Protein AF-A0ABD2IER1-F1 (afdb_monomer)

Structure (mmCIF, N/CA/C/O backbone):
data_AF-A0ABD2IER1-F1
#
_entry.id   AF-A0ABD2IER1-F1
#
loop_
_atom_site.group_PDB
_atom_site.id
_atom_site.type_symbol
_atom_site.label_atom_id
_atom_site.label_alt_id
_atom_site.label_comp_id
_atom_site.label_asym_id
_atom_site.label_entity_id
_atom_site.label_seq_id
_atom_site.pdbx_PDB_ins_code
_atom_site.Cartn_x
_atom_site.Cartn_y
_atom_site.Cartn_z
_atom_site.occupancy
_atom_site.B_iso_or_equiv
_atom_site.auth_seq_id
_atom_site.auth_comp_id
_atom_site.auth_asym_id
_atom_site.auth_atom_id
_atom_site.pdbx_PDB_model_num
ATOM 1 N N . MET A 1 1 ? -28.445 -12.901 11.579 1.00 25.86 1 MET A N 1
ATOM 2 C CA . MET A 1 1 ? -28.385 -11.966 10.438 1.00 25.86 1 MET A CA 1
ATOM 3 C C . MET A 1 1 ? -26.942 -11.506 10.335 1.00 25.86 1 MET A C 1
ATOM 5 O O . MET A 1 1 ? -26.536 -10.674 11.132 1.00 25.86 1 MET A O 1
ATOM 9 N N . ASN A 1 2 ? -26.152 -12.148 9.471 1.00 25.28 2 ASN A N 1
ATOM 10 C CA . ASN A 1 2 ? -24.769 -11.753 9.201 1.00 25.28 2 ASN A CA 1
ATOM 11 C C . ASN A 1 2 ? -24.802 -10.801 8.010 1.00 25.28 2 ASN A C 1
ATOM 13 O O . ASN A 1 2 ? -25.301 -11.179 6.953 1.00 25.28 2 ASN A O 1
ATOM 17 N N . PHE A 1 3 ? -24.332 -9.576 8.208 1.00 29.33 3 PHE A N 1
ATOM 18 C CA . PHE A 1 3 ? -24.152 -8.616 7.130 1.00 29.33 3 PHE A CA 1
ATOM 19 C C . PHE A 1 3 ? -22.688 -8.663 6.719 1.00 29.33 3 PHE A C 1
ATOM 21 O O . PHE A 1 3 ? -21.826 -8.098 7.385 1.00 29.33 3 PHE A O 1
ATOM 28 N N . ASP A 1 4 ? -22.429 -9.402 5.647 1.00 37.00 4 ASP A N 1
ATOM 29 C CA . ASP A 1 4 ? -21.191 -9.303 4.892 1.00 37.00 4 ASP A CA 1
ATOM 30 C C . ASP A 1 4 ? -21.135 -7.898 4.272 1.00 37.00 4 ASP A C 1
ATOM 32 O O . ASP A 1 4 ? -22.103 -7.457 3.649 1.00 37.00 4 ASP A O 1
ATOM 36 N N . CYS A 1 5 ? -20.020 -7.175 4.410 1.00 45.56 5 CYS A N 1
ATOM 37 C CA . CYS A 1 5 ? -19.823 -5.899 3.701 1.00 45.56 5 CYS A CA 1
ATOM 38 C C . CYS A 1 5 ? -19.610 -6.097 2.187 1.00 45.56 5 CYS A C 1
ATOM 40 O O . CYS A 1 5 ? -19.238 -5.157 1.484 1.00 45.56 5 CYS A O 1
ATOM 42 N N . SER A 1 6 ? -19.794 -7.319 1.689 1.00 50.62 6 SER A N 1
ATOM 43 C CA . SER A 1 6 ? -19.387 -7.747 0.365 1.00 50.62 6 SER A CA 1
ATOM 44 C C . SER A 1 6 ? -20.602 -7.969 -0.543 1.00 50.62 6 SER A C 1
ATOM 46 O O . SER A 1 6 ? -21.556 -8.651 -0.184 1.00 50.62 6 SER A O 1
ATOM 48 N N . LEU A 1 7 ? -20.510 -7.388 -1.742 1.00 40.44 7 LEU A N 1
ATOM 49 C CA . LEU A 1 7 ? -21.376 -7.482 -2.928 1.00 40.44 7 LEU A CA 1
ATOM 50 C C . LEU A 1 7 ? -22.572 -6.518 -3.097 1.00 40.44 7 LEU A C 1
ATOM 52 O O . LEU A 1 7 ? -22.506 -5.696 -4.015 1.00 40.44 7 LEU A O 1
ATOM 56 N N . ASP A 1 8 ? -23.657 -6.576 -2.317 1.00 36.56 8 ASP A N 1
ATOM 57 C CA . ASP A 1 8 ? -24.945 -6.023 -2.811 1.00 36.56 8 ASP A CA 1
ATOM 58 C C . ASP A 1 8 ? -25.011 -4.490 -2.961 1.00 36.56 8 ASP A C 1
ATOM 60 O O . ASP A 1 8 ? -25.558 -3.979 -3.941 1.00 36.56 8 ASP A O 1
ATOM 64 N N . SER A 1 9 ? -24.399 -3.720 -2.058 1.00 39.03 9 SER A N 1
ATOM 65 C CA . SER A 1 9 ? -24.387 -2.249 -2.173 1.00 39.03 9 SER A CA 1
ATOM 66 C C . SER A 1 9 ? -23.409 -1.729 -3.240 1.00 39.03 9 SER A C 1
ATOM 68 O O . SER A 1 9 ? -23.479 -0.562 -3.622 1.00 39.03 9 SER A O 1
ATOM 70 N N . VAL A 1 10 ? -22.487 -2.572 -3.722 1.00 41.69 10 VAL A N 1
ATOM 71 C CA . VAL A 1 10 ? -21.318 -2.160 -4.523 1.00 41.69 10 VAL A CA 1
ATOM 72 C C . VAL A 1 10 ? -21.508 -2.403 -6.019 1.00 41.69 10 VAL A C 1
ATOM 74 O O . VAL A 1 10 ? -21.007 -1.605 -6.812 1.00 41.69 10 VAL A O 1
ATOM 77 N N . ASN A 1 11 ? -22.294 -3.410 -6.423 1.00 41.47 11 ASN A N 1
ATOM 78 C CA . ASN A 1 11 ? -22.692 -3.575 -7.831 1.00 41.47 11 ASN A CA 1
ATOM 79 C C . ASN A 1 11 ? -23.328 -2.285 -8.384 1.00 41.47 11 ASN A C 1
ATOM 81 O O . ASN A 1 11 ? -23.043 -1.867 -9.501 1.00 41.47 11 ASN A O 1
ATOM 85 N N . ARG A 1 12 ? -24.058 -1.556 -7.530 1.00 42.31 12 ARG A N 1
ATOM 86 C CA . ARG A 1 12 ? -24.683 -0.272 -7.866 1.00 42.31 12 ARG A CA 1
ATOM 87 C C . ARG A 1 12 ? -23.688 0.857 -8.188 1.00 42.31 12 ARG A C 1
ATOM 89 O O . ARG A 1 12 ? -24.017 1.729 -8.985 1.00 42.31 12 ARG A O 1
ATOM 96 N N . LEU A 1 13 ? -22.485 0.844 -7.601 1.00 40.06 13 LEU A N 1
ATOM 97 C CA . LEU A 1 13 ? -21.422 1.830 -7.865 1.00 40.06 13 LEU A CA 1
ATOM 98 C C . LEU A 1 13 ? -20.537 1.436 -9.060 1.00 40.06 13 LEU A C 1
ATOM 100 O O . LEU A 1 13 ? -20.061 2.320 -9.771 1.00 40.06 13 LEU A O 1
ATOM 104 N N . ASP A 1 14 ? -20.323 0.134 -9.298 1.00 41.62 14 ASP A N 1
ATOM 105 C CA . ASP A 1 14 ? -19.616 -0.359 -10.495 1.00 41.62 14 ASP A CA 1
ATOM 106 C C . ASP A 1 14 ? -20.413 -0.024 -11.762 1.00 41.62 14 ASP A C 1
ATOM 108 O O . ASP A 1 14 ? -19.838 0.470 -12.728 1.00 41.62 14 ASP A O 1
ATOM 112 N N . ASP A 1 15 ? -21.740 -0.177 -11.722 1.00 47.69 15 ASP A N 1
ATOM 113 C CA . ASP A 1 15 ? -22.623 0.149 -12.845 1.00 47.69 15 ASP A CA 1
ATOM 114 C C . ASP A 1 15 ? -22.658 1.658 -13.141 1.00 47.69 15 ASP A C 1
ATOM 116 O O . ASP A 1 15 ? -22.579 2.064 -14.303 1.00 47.69 15 ASP A O 1
ATOM 120 N N . GLU A 1 16 ? -22.684 2.516 -12.113 1.00 43.62 16 GLU A N 1
ATOM 121 C CA . GLU A 1 16 ? -22.656 3.974 -12.304 1.00 43.62 16 GLU A CA 1
ATOM 122 C C . GLU A 1 16 ? -21.286 4.477 -12.804 1.00 43.62 16 GLU A C 1
ATOM 124 O O . GLU A 1 16 ? -21.208 5.423 -13.594 1.00 43.62 16 GLU A O 1
ATOM 129 N N . TYR A 1 17 ? -20.187 3.841 -12.384 1.00 39.22 17 TYR A N 1
ATOM 130 C CA . TYR A 1 17 ? -18.834 4.201 -12.818 1.00 39.22 17 TYR A CA 1
ATOM 131 C C . TYR A 1 17 ? -18.511 3.663 -14.219 1.00 39.22 17 TYR A C 1
ATOM 133 O O . TYR A 1 17 ? -17.984 4.394 -15.059 1.00 39.22 17 TYR A O 1
ATOM 141 N N . ARG A 1 18 ? -18.906 2.421 -14.527 1.00 47.00 18 ARG A N 1
ATOM 142 C CA . ARG A 1 18 ? -18.779 1.811 -15.860 1.00 47.00 18 ARG A CA 1
ATOM 143 C C . ARG A 1 18 ? -19.619 2.563 -16.900 1.00 47.00 18 ARG A C 1
ATOM 145 O O . ARG A 1 18 ? -19.155 2.753 -18.023 1.00 47.00 18 ARG A O 1
ATOM 152 N N . ALA A 1 19 ? -20.777 3.102 -16.507 1.00 51.12 19 ALA A N 1
ATOM 153 C CA . ALA A 1 19 ? -21.581 3.995 -17.345 1.00 51.12 19 ALA A CA 1
ATOM 154 C C . ALA A 1 19 ? -20.890 5.338 -17.666 1.00 51.12 19 ALA A C 1
ATOM 156 O O . ALA A 1 19 ? -21.164 5.924 -18.710 1.00 51.12 19 ALA A O 1
ATOM 157 N N . LYS A 1 20 ? -19.968 5.821 -16.818 1.00 43.44 20 LYS A N 1
ATOM 158 C CA . LYS A 1 20 ? -19.236 7.086 -17.039 1.00 43.44 20 LYS A CA 1
ATOM 159 C C . LYS A 1 20 ? -17.930 6.922 -17.829 1.00 43.44 20 LYS A C 1
ATOM 161 O O . LYS A 1 20 ? -17.430 7.913 -18.352 1.00 43.44 20 LYS A O 1
ATOM 166 N N . ILE A 1 21 ? -17.385 5.706 -17.937 1.00 45.31 21 ILE A N 1
ATOM 167 C CA . ILE A 1 21 ? -16.098 5.427 -18.621 1.00 45.31 21 ILE A CA 1
ATOM 168 C C . ILE A 1 21 ? -16.288 4.683 -19.959 1.00 45.31 21 ILE A C 1
ATOM 170 O O . ILE A 1 21 ? -15.361 4.559 -20.758 1.00 45.31 21 ILE A O 1
ATOM 174 N N . GLY A 1 22 ? -17.506 4.233 -20.263 1.00 39.97 22 GLY A N 1
ATOM 175 C CA . GLY A 1 22 ? -17.841 3.487 -21.476 1.00 39.97 22 GLY A CA 1
ATOM 176 C C . GLY A 1 22 ? -17.929 4.311 -22.766 1.00 39.97 22 GLY A C 1
ATOM 177 O O . GLY A 1 22 ? -18.981 4.317 -23.392 1.00 39.97 22 GLY A O 1
ATOM 178 N N . GLN A 1 23 ? -16.837 4.942 -23.210 1.00 37.69 23 GLN A N 1
ATOM 179 C CA . GLN A 1 23 ? -16.607 5.258 -24.629 1.00 37.69 23 GLN A CA 1
ATOM 180 C C . GLN A 1 23 ? -15.116 5.124 -24.964 1.00 37.69 23 GLN A C 1
ATOM 182 O O . GLN A 1 23 ? -14.371 6.098 -24.955 1.00 37.69 23 GLN A O 1
ATOM 187 N N . GLY A 1 24 ? -14.683 3.900 -25.279 1.00 38.28 24 GLY A N 1
ATOM 188 C CA . GLY A 1 24 ? -13.412 3.676 -25.972 1.00 38.28 24 GLY A CA 1
ATOM 189 C C . GLY A 1 24 ? -12.522 2.597 -25.371 1.00 38.28 24 GLY A C 1
ATOM 190 O O . GLY A 1 24 ? -11.468 2.916 -24.843 1.00 38.28 24 GLY A O 1
ATOM 191 N N . SER A 1 25 ? -12.909 1.324 -25.494 1.00 35.84 25 SER A N 1
ATOM 192 C CA . SER A 1 25 ? -11.947 0.240 -25.756 1.00 35.84 25 SER A CA 1
ATOM 193 C C . SER A 1 25 ? -12.694 -1.055 -26.085 1.00 35.84 25 SER A C 1
ATOM 195 O O . SER A 1 25 ? -13.066 -1.836 -25.209 1.00 35.84 25 SER A O 1
ATOM 197 N N . SER A 1 26 ? -12.971 -1.277 -27.366 1.00 35.91 26 SER A N 1
ATOM 198 C CA . SER A 1 26 ? -13.506 -2.538 -27.877 1.00 35.91 26 SER A CA 1
ATOM 199 C C . SER A 1 26 ? -12.354 -3.539 -27.970 1.00 35.91 26 SER A C 1
ATOM 201 O O . SER A 1 26 ? -11.674 -3.579 -28.985 1.00 35.91 26 SER A O 1
ATOM 203 N N . ASN A 1 27 ? -12.080 -4.265 -26.881 1.00 37.47 27 ASN A N 1
ATOM 204 C CA . ASN A 1 27 ? -11.434 -5.587 -26.852 1.00 37.47 27 ASN A CA 1
ATOM 205 C C . ASN A 1 27 ? -11.253 -6.024 -25.390 1.00 37.47 27 ASN A C 1
ATOM 207 O O . ASN A 1 27 ? -10.160 -5.957 -24.834 1.00 37.47 27 ASN A O 1
ATOM 211 N N . LEU A 1 28 ? -12.334 -6.483 -24.761 1.00 33.19 28 LEU A N 1
ATOM 212 C CA . LEU A 1 28 ? -12.243 -7.303 -23.559 1.00 33.19 28 LEU A CA 1
ATOM 213 C C . LEU A 1 28 ? -13.157 -8.509 -23.758 1.00 33.19 28 LEU A C 1
ATOM 215 O O . LEU A 1 28 ? -14.380 -8.392 -23.792 1.00 33.19 28 LEU A O 1
ATOM 219 N N . SER A 1 29 ? -12.529 -9.658 -23.979 1.00 30.72 29 SER A N 1
ATOM 220 C CA . SER A 1 29 ? -13.171 -10.962 -24.032 1.00 30.72 29 SER A CA 1
ATOM 221 C C . SER A 1 29 ? -13.955 -11.222 -22.746 1.00 30.72 29 SER A C 1
ATOM 223 O O . SER A 1 29 ? -13.466 -11.006 -21.638 1.00 30.72 29 SER A O 1
ATOM 225 N N . SER A 1 30 ? -15.181 -11.685 -22.949 1.00 28.59 30 SER A N 1
ATOM 226 C CA . SER A 1 30 ? -16.176 -12.144 -21.989 1.00 28.59 30 SER A CA 1
ATOM 227 C C . SER A 1 30 ? -15.580 -12.941 -20.823 1.00 28.59 30 SER A C 1
ATOM 229 O O . SER A 1 30 ? -15.067 -14.043 -21.002 1.00 28.59 30 SER A O 1
ATOM 231 N N . PHE A 1 31 ? -15.711 -12.398 -19.612 1.00 30.16 31 PHE A N 1
ATOM 232 C CA . PHE A 1 31 ? -15.612 -13.162 -18.371 1.00 30.16 31 PHE A CA 1
ATOM 233 C C . PHE A 1 31 ? -17.008 -13.685 -18.033 1.00 30.16 31 PHE A C 1
ATOM 235 O O . PHE A 1 31 ? -17.906 -12.917 -17.690 1.00 30.16 31 PHE A O 1
ATOM 242 N N . SER A 1 32 ? -17.199 -14.992 -18.178 1.00 29.02 32 SER A N 1
ATOM 243 C CA . SER A 1 32 ? -18.411 -15.676 -17.743 1.00 29.02 32 SER A CA 1
ATOM 244 C C . SER A 1 32 ? -18.420 -15.766 -16.219 1.00 29.02 32 SER A C 1
ATOM 246 O O . SER A 1 32 ? -17.482 -16.295 -15.621 1.00 29.02 32 SER A O 1
ATOM 248 N N . ALA A 1 33 ? -19.487 -15.266 -15.597 1.00 29.50 33 ALA A N 1
ATOM 249 C CA . ALA A 1 33 ? -19.808 -15.556 -14.208 1.00 29.50 33 ALA A CA 1
ATOM 250 C C . ALA A 1 33 ? -19.975 -17.075 -14.053 1.00 29.50 33 ALA A C 1
ATOM 252 O O . ALA A 1 33 ? -20.742 -17.691 -14.790 1.00 29.50 33 ALA A O 1
ATOM 253 N N . SER A 1 34 ? -19.214 -17.683 -13.146 1.00 27.80 34 SER A N 1
ATOM 254 C CA . SER A 1 34 ? -19.406 -19.071 -12.731 1.00 27.80 34 SER A CA 1
ATOM 255 C C . SER A 1 34 ? -19.710 -19.087 -11.243 1.00 27.80 34 SER A C 1
ATOM 257 O O . SER A 1 34 ? -19.003 -18.468 -10.448 1.00 27.80 34 SER A O 1
ATOM 259 N N . ASP A 1 35 ? -20.798 -19.777 -10.926 1.00 28.45 35 ASP A N 1
ATOM 260 C CA . ASP A 1 35 ? -21.380 -19.990 -9.612 1.00 28.45 35 ASP A CA 1
ATOM 261 C C . ASP A 1 35 ? -20.353 -20.430 -8.560 1.00 28.45 35 ASP A C 1
ATOM 263 O O . ASP A 1 35 ? -19.624 -21.407 -8.747 1.00 28.45 35 ASP A O 1
ATOM 267 N N . GLN A 1 36 ? -20.353 -19.764 -7.403 1.00 32.34 36 GLN A N 1
ATOM 268 C CA . GLN A 1 36 ? -19.822 -20.337 -6.168 1.00 32.34 36 GLN A CA 1
ATOM 269 C C . GLN A 1 36 ? -20.944 -20.437 -5.145 1.00 32.34 36 GLN A C 1
ATOM 271 O O . GLN A 1 36 ? -21.399 -19.458 -4.557 1.00 32.34 36 GLN A O 1
ATOM 276 N N . ALA A 1 37 ? -21.397 -21.679 -4.989 1.00 28.89 37 ALA A N 1
ATOM 277 C CA . ALA A 1 37 ? -22.313 -22.120 -3.963 1.00 28.89 37 ALA A CA 1
ATOM 278 C C . ALA A 1 37 ? -21.742 -21.843 -2.565 1.00 28.89 37 ALA A C 1
ATOM 280 O O . ALA A 1 37 ? -20.564 -22.073 -2.283 1.00 28.89 37 ALA A O 1
ATOM 281 N N . ALA A 1 38 ? -22.625 -21.364 -1.695 1.00 30.11 38 ALA A N 1
ATOM 282 C CA . ALA A 1 38 ? -22.369 -21.075 -0.297 1.00 30.11 38 ALA A CA 1
ATOM 283 C C . ALA A 1 38 ? -21.933 -22.326 0.487 1.00 30.11 38 ALA A C 1
ATOM 285 O O . ALA A 1 38 ? -22.571 -23.376 0.410 1.00 30.11 38 ALA A O 1
ATOM 286 N N . SER A 1 39 ? -20.894 -22.178 1.312 1.00 26.39 39 SER A N 1
ATOM 287 C CA . SER A 1 39 ? -20.546 -23.124 2.378 1.00 26.39 39 SER A CA 1
ATOM 288 C C . SER A 1 39 ? -20.928 -22.510 3.730 1.00 26.39 39 SER A C 1
ATOM 290 O O . SER A 1 39 ? -2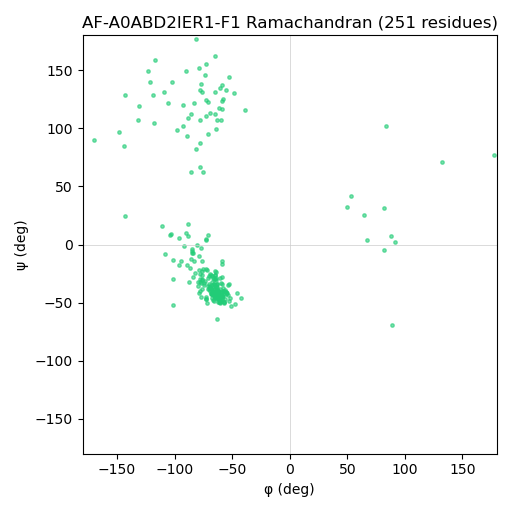0.433 -21.426 4.046 1.00 26.39 39 SER A O 1
ATOM 292 N N . PRO A 1 40 ? -21.786 -23.149 4.547 1.00 38.12 40 PRO A N 1
ATOM 293 C CA . PRO A 1 40 ? -22.164 -22.619 5.847 1.00 38.12 40 PRO A CA 1
ATOM 294 C C . PRO A 1 40 ? -21.218 -23.112 6.955 1.00 38.12 40 PRO A C 1
ATOM 296 O O . PRO A 1 40 ? -20.761 -24.251 6.942 1.00 38.12 40 PRO A O 1
ATOM 299 N N . ASN A 1 41 ? -21.050 -22.259 7.968 1.00 37.75 41 ASN A N 1
ATOM 300 C CA . ASN A 1 41 ? -20.540 -22.530 9.320 1.00 37.75 41 ASN A CA 1
ATOM 301 C C . ASN A 1 41 ? -19.020 -22.557 9.551 1.00 37.75 41 ASN A C 1
ATOM 303 O O . ASN A 1 41 ? -18.376 -23.597 9.471 1.00 37.75 41 ASN A O 1
ATOM 307 N N . SER A 1 42 ? -18.522 -21.452 10.114 1.00 30.14 42 SER A N 1
ATOM 308 C CA . SER A 1 42 ? -17.557 -21.526 11.220 1.00 30.14 42 SER A CA 1
ATOM 309 C C . SER A 1 42 ? -17.730 -20.327 12.156 1.00 30.14 42 SER A C 1
ATOM 311 O O . SER A 1 42 ? -17.223 -19.237 11.912 1.00 30.14 42 SER A O 1
ATOM 313 N N . PHE A 1 43 ? -18.474 -20.546 13.242 1.00 30.42 43 PHE A N 1
ATOM 314 C CA . PHE A 1 43 ? -18.398 -19.734 14.454 1.00 30.42 43 PHE A CA 1
ATOM 315 C C . PHE A 1 43 ? -17.000 -19.929 15.056 1.00 30.42 43 PHE A C 1
ATOM 317 O O . PHE A 1 43 ? -16.693 -21.015 15.548 1.00 30.42 43 PHE A O 1
ATOM 324 N N . ILE A 1 44 ? -16.155 -18.896 15.052 1.00 31.41 44 ILE A N 1
ATOM 325 C CA . ILE A 1 44 ? -14.963 -18.876 15.910 1.00 31.41 44 ILE A CA 1
ATOM 326 C C . ILE A 1 44 ? -15.427 -18.437 17.298 1.00 31.41 44 ILE A C 1
ATOM 328 O O . ILE A 1 44 ? -15.379 -17.272 17.679 1.00 31.41 44 ILE A O 1
ATOM 332 N N . GLN A 1 45 ? -15.941 -19.406 18.048 1.00 31.77 45 GLN A N 1
ATOM 333 C CA . GLN A 1 45 ? -16.110 -19.291 19.484 1.00 31.77 45 GLN A CA 1
ATOM 334 C C . GLN A 1 45 ? -14.735 -19.509 20.119 1.00 31.77 45 GLN A C 1
ATOM 336 O O . GLN A 1 45 ? -14.216 -20.624 20.137 1.00 31.77 45 GLN A O 1
ATOM 341 N N . PHE A 1 46 ? -14.121 -18.438 20.623 1.00 31.38 46 PHE A N 1
ATOM 342 C CA . PHE A 1 46 ? -12.947 -18.549 21.484 1.00 31.38 46 PHE A CA 1
ATOM 343 C C . PHE A 1 46 ? -13.334 -19.361 22.730 1.00 31.38 46 PHE A C 1
ATOM 345 O O . PHE A 1 46 ? -14.081 -18.896 23.590 1.00 31.38 46 PHE A O 1
ATOM 352 N N . CYS A 1 47 ? -12.853 -20.602 22.813 1.00 29.92 47 CYS A N 1
ATOM 353 C CA . CYS A 1 47 ? -12.976 -21.455 23.991 1.00 29.92 47 CYS A CA 1
ATOM 354 C C . CYS A 1 47 ? -11.821 -21.156 24.970 1.00 29.92 47 CYS A C 1
ATOM 356 O O . CYS A 1 47 ? -10.685 -21.537 24.683 1.00 29.92 47 CYS A O 1
ATOM 358 N N . PRO A 1 48 ? -12.067 -20.575 26.161 1.00 38.31 48 PRO A N 1
ATOM 359 C CA . PRO A 1 48 ? -11.036 -20.418 27.195 1.00 38.31 48 PRO A CA 1
ATOM 360 C C . PRO A 1 48 ? -10.658 -21.740 27.905 1.00 38.31 48 PRO A C 1
ATOM 362 O O . PRO A 1 48 ? -9.860 -21.748 28.839 1.00 38.31 48 PRO A O 1
ATOM 365 N N . SER A 1 49 ? -11.198 -22.886 27.483 1.00 37.94 49 SER A N 1
ATOM 366 C CA . SER A 1 49 ? -11.147 -24.151 28.230 1.00 37.94 49 SER A CA 1
ATOM 367 C C . SER A 1 49 ? -9.873 -24.995 28.056 1.00 37.94 49 SER A C 1
ATOM 369 O O . SER A 1 49 ? -9.702 -25.956 28.806 1.00 37.94 49 SER A O 1
ATOM 371 N N . GLN A 1 50 ? -8.947 -24.645 27.152 1.00 39.59 50 GLN A N 1
ATOM 372 C CA . GLN A 1 50 ? -7.680 -25.388 26.983 1.00 39.59 50 GLN A CA 1
ATOM 373 C C . GLN A 1 50 ? -6.455 -24.725 27.628 1.00 39.59 50 GLN A C 1
ATOM 375 O O . GLN A 1 50 ? -5.446 -25.393 27.850 1.00 39.59 50 GLN A O 1
ATOM 380 N N . LEU A 1 51 ? -6.546 -23.453 28.032 1.00 44.50 51 LEU A N 1
ATOM 381 C CA . LEU A 1 51 ? -5.459 -22.791 28.764 1.00 44.50 51 LEU A CA 1
ATOM 382 C C . LEU A 1 51 ? -5.394 -23.243 30.239 1.00 44.50 51 LEU A C 1
ATOM 384 O O . LEU A 1 51 ? -4.335 -23.220 30.859 1.00 44.50 51 LEU A O 1
ATOM 388 N N . ILE A 1 52 ? -6.508 -23.745 30.786 1.00 51.19 52 ILE A N 1
ATOM 389 C CA . ILE A 1 52 ? -6.622 -24.149 32.198 1.00 51.19 52 ILE A CA 1
ATOM 390 C C . ILE A 1 52 ? -5.925 -25.498 32.474 1.00 51.19 52 ILE A C 1
ATOM 392 O O . ILE A 1 52 ? -5.381 -25.700 33.560 1.00 51.19 52 ILE A O 1
ATOM 396 N N . ARG A 1 53 ? -5.860 -26.420 31.498 1.00 49.75 53 ARG A N 1
ATOM 397 C CA . ARG A 1 53 ? -5.249 -27.750 31.715 1.00 49.75 53 ARG A CA 1
ATOM 398 C C . ARG A 1 53 ? -3.721 -27.719 31.806 1.00 49.75 53 ARG A C 1
ATOM 400 O O . ARG A 1 53 ? -3.163 -28.491 32.580 1.00 49.75 53 ARG A O 1
ATOM 407 N N . ASN A 1 54 ? -3.053 -26.801 31.105 1.00 46.69 54 ASN A N 1
ATOM 408 C CA . ASN A 1 54 ? -1.589 -26.687 31.159 1.00 46.69 54 ASN A CA 1
ATOM 409 C C . ASN A 1 54 ? -1.095 -25.973 32.429 1.00 46.69 54 ASN A C 1
ATOM 411 O O . ASN A 1 54 ? -0.038 -26.316 32.953 1.00 46.69 54 ASN A O 1
ATOM 415 N N . ILE A 1 55 ? -1.890 -25.058 32.995 1.00 55.38 55 ILE A N 1
ATOM 416 C CA . ILE A 1 55 ? -1.569 -24.374 34.260 1.00 55.38 55 ILE A CA 1
ATOM 417 C C . ILE A 1 55 ? -1.601 -25.357 35.446 1.00 55.38 55 ILE A C 1
ATOM 419 O O . ILE A 1 55 ? -0.768 -25.279 36.348 1.00 55.38 55 ILE A O 1
ATOM 423 N N . HIS A 1 56 ? -2.498 -26.348 35.420 1.00 54.97 56 HIS A N 1
ATOM 424 C CA . HIS A 1 56 ? -2.648 -27.313 36.514 1.00 54.97 56 HIS A CA 1
ATOM 425 C C . HIS A 1 56 ? -1.439 -28.261 36.676 1.00 54.97 56 HIS A C 1
ATOM 427 O O . HIS A 1 56 ? -1.157 -28.719 37.784 1.00 54.97 56 HIS A O 1
ATOM 433 N N . ILE A 1 57 ? -0.694 -28.535 35.595 1.00 57.19 57 ILE A N 1
ATOM 434 C CA . ILE A 1 57 ? 0.520 -29.375 35.630 1.00 57.19 57 ILE A CA 1
ATOM 435 C C . ILE A 1 57 ? 1.704 -28.597 36.222 1.00 57.19 57 ILE A C 1
ATOM 437 O O . ILE A 1 57 ? 2.452 -29.146 37.030 1.00 57.19 57 ILE A O 1
ATOM 441 N N . VAL A 1 58 ? 1.830 -27.305 35.901 1.00 56.84 58 VAL A N 1
ATOM 442 C CA . VAL A 1 58 ? 2.897 -26.439 36.434 1.00 56.84 58 VAL A CA 1
ATOM 443 C C . VAL A 1 58 ? 2.704 -26.178 37.934 1.00 56.84 58 VAL A C 1
ATOM 445 O O . VAL A 1 58 ? 3.672 -26.193 38.691 1.00 56.84 58 VAL A O 1
ATOM 448 N N . ILE A 1 59 ? 1.456 -26.049 38.400 1.00 56.53 59 ILE A N 1
ATOM 449 C CA . ILE A 1 59 ? 1.137 -25.858 39.828 1.00 56.53 59 ILE A CA 1
ATOM 450 C C . ILE A 1 59 ? 1.508 -27.089 40.675 1.00 56.53 59 ILE A C 1
ATOM 452 O O . ILE A 1 59 ? 1.966 -26.937 41.807 1.00 56.53 59 ILE A O 1
ATOM 456 N N . LYS A 1 60 ? 1.381 -28.312 40.138 1.00 57.25 60 LYS A N 1
ATOM 457 C CA . LYS A 1 60 ? 1.707 -29.544 40.882 1.00 57.25 60 LYS A CA 1
ATOM 458 C C . LYS A 1 60 ? 3.209 -29.766 41.104 1.00 57.25 60 LYS A C 1
ATOM 460 O O . LYS A 1 60 ? 3.560 -30.476 42.038 1.00 57.25 60 LYS A O 1
ATOM 465 N N . MET A 1 61 ? 4.089 -29.163 40.299 1.00 54.59 61 MET A N 1
ATOM 466 C CA . MET A 1 61 ? 5.547 -29.281 40.487 1.00 54.59 61 MET A CA 1
ATOM 467 C C . MET A 1 61 ? 6.129 -28.263 41.483 1.00 54.59 61 MET A C 1
ATOM 469 O O . MET A 1 61 ? 7.262 -28.425 41.926 1.00 54.59 61 MET A O 1
ATOM 473 N N . LEU A 1 62 ? 5.365 -27.241 41.880 1.00 53.31 62 LEU A N 1
ATOM 474 C CA . LEU A 1 62 ? 5.831 -26.148 42.747 1.00 53.31 62 LEU A CA 1
ATOM 475 C C . LEU A 1 62 ? 5.493 -26.347 44.242 1.00 53.31 62 LEU A C 1
ATOM 477 O O . LEU A 1 62 ? 5.751 -25.463 45.053 1.00 53.31 62 LEU A O 1
ATOM 481 N N . SER A 1 63 ? 4.934 -27.492 44.655 1.00 55.03 63 SER A N 1
ATOM 482 C CA . SER A 1 63 ? 4.356 -27.658 46.003 1.00 55.03 63 SER A CA 1
ATOM 483 C C . SER A 1 63 ? 5.317 -28.118 47.112 1.00 55.03 63 SER A C 1
ATOM 485 O O . SER A 1 63 ? 4.848 -28.411 48.208 1.00 55.03 63 SER A O 1
ATOM 487 N N . SER A 1 64 ? 6.633 -28.210 46.879 1.00 59.47 64 SER A N 1
ATOM 488 C CA . SER A 1 64 ? 7.570 -28.791 47.868 1.00 59.47 64 SER A CA 1
ATOM 489 C C . SER A 1 64 ? 8.424 -27.777 48.649 1.00 59.47 64 SER A C 1
ATOM 491 O O . SER A 1 64 ? 9.326 -28.174 49.382 1.00 59.47 64 SER A O 1
ATOM 493 N N . SER A 1 65 ? 8.167 -26.473 48.526 1.00 62.56 65 SER A N 1
ATOM 494 C CA . SER A 1 65 ? 8.932 -25.428 49.219 1.00 62.56 65 SER A CA 1
ATOM 495 C C . SER A 1 65 ? 8.012 -24.288 49.650 1.00 62.56 65 SER A C 1
ATOM 497 O O . SER A 1 65 ? 7.287 -23.733 48.827 1.00 62.56 65 SER A O 1
ATOM 499 N N . ALA A 1 66 ? 8.072 -23.894 50.927 1.00 66.19 66 ALA A N 1
ATOM 500 C CA . ALA A 1 66 ? 7.322 -22.756 51.473 1.00 66.19 66 ALA A CA 1
ATOM 501 C C . ALA A 1 66 ? 7.634 -21.416 50.763 1.00 66.19 66 ALA A C 1
ATOM 503 O O . ALA A 1 66 ? 6.884 -20.455 50.896 1.00 66.19 66 ALA A O 1
ATOM 504 N N . CYS A 1 67 ? 8.708 -21.356 49.967 1.00 60.31 67 CYS A N 1
ATOM 505 C CA . CYS A 1 67 ? 9.052 -20.205 49.132 1.00 60.31 67 CYS A CA 1
ATOM 506 C C . CYS A 1 67 ? 8.208 -20.132 47.836 1.00 60.31 67 CYS A C 1
ATOM 508 O O . CYS A 1 67 ? 7.971 -19.047 47.307 1.00 60.31 67 CYS A O 1
ATOM 510 N N . CYS A 1 68 ? 7.691 -21.263 47.335 1.00 60.84 68 CYS A N 1
ATOM 511 C CA . CYS A 1 68 ? 6.939 -21.313 46.074 1.00 60.84 68 CYS A CA 1
ATOM 512 C C . CYS A 1 68 ? 5.503 -20.776 46.176 1.00 60.84 68 CYS A C 1
ATOM 514 O O . CYS A 1 68 ? 4.970 -20.288 45.181 1.00 60.84 68 CYS A O 1
ATOM 516 N N . THR A 1 69 ? 4.872 -20.808 47.352 1.00 70.88 69 THR A N 1
ATOM 517 C CA . THR A 1 69 ? 3.495 -20.308 47.529 1.00 70.88 69 THR A CA 1
ATOM 518 C C . THR A 1 69 ? 3.413 -18.782 47.436 1.00 70.88 69 THR A C 1
ATOM 520 O O . THR A 1 69 ? 2.468 -18.258 46.850 1.00 70.88 69 THR A O 1
ATOM 523 N N . LEU A 1 70 ? 4.432 -18.066 47.927 1.00 73.75 70 LEU A N 1
ATOM 524 C CA . LEU A 1 70 ? 4.548 -16.606 47.814 1.00 73.75 70 LEU A CA 1
ATOM 525 C C . LEU A 1 70 ? 4.764 -16.153 46.361 1.00 73.75 70 LEU A C 1
ATOM 527 O O . LEU A 1 70 ? 4.117 -15.212 45.903 1.00 73.75 70 LEU A O 1
ATOM 531 N N . LEU A 1 71 ? 5.614 -16.861 45.611 1.00 73.25 71 LEU A N 1
ATOM 532 C CA . LEU A 1 71 ? 5.837 -16.603 44.183 1.00 73.25 71 LEU A CA 1
ATOM 533 C C . LEU A 1 71 ? 4.591 -16.914 43.343 1.00 73.25 71 LEU A C 1
ATOM 535 O O . LEU A 1 71 ? 4.214 -16.113 42.492 1.00 73.25 71 LEU A O 1
ATOM 539 N N . ALA A 1 72 ? 3.902 -18.024 43.621 1.00 72.00 72 ALA A N 1
ATOM 540 C CA . ALA A 1 72 ? 2.656 -18.369 42.940 1.00 72.00 72 ALA A CA 1
ATOM 541 C C . ALA A 1 72 ? 1.535 -17.345 43.204 1.00 72.00 72 ALA A C 1
ATOM 543 O O . ALA A 1 72 ? 0.781 -17.033 42.286 1.00 72.00 72 ALA A O 1
ATOM 544 N N . ALA A 1 73 ? 1.450 -16.785 44.417 1.00 75.56 73 ALA A N 1
ATOM 545 C CA . ALA A 1 73 ? 0.485 -15.737 44.757 1.00 75.56 73 ALA A CA 1
ATOM 546 C C . ALA A 1 73 ? 0.783 -14.395 44.057 1.00 75.56 73 ALA A C 1
ATOM 548 O O . ALA A 1 73 ? -0.136 -13.705 43.621 1.00 75.56 73 ALA A O 1
ATOM 549 N N . LEU A 1 74 ? 2.061 -14.035 43.893 1.00 73.69 74 LEU A N 1
ATOM 550 C CA . LEU A 1 74 ? 2.463 -12.836 43.143 1.00 73.69 74 LEU A CA 1
ATOM 551 C C . LEU A 1 74 ? 2.227 -12.991 41.632 1.00 73.69 74 LEU A C 1
ATOM 553 O O . LEU A 1 74 ? 1.778 -12.054 40.966 1.00 73.69 74 LEU A O 1
ATOM 557 N N . ILE A 1 75 ? 2.479 -14.184 41.087 1.00 75.19 75 ILE A N 1
ATOM 558 C CA . ILE A 1 75 ? 2.217 -14.495 39.676 1.00 75.19 75 ILE A CA 1
ATOM 559 C C . ILE A 1 75 ? 0.703 -14.540 39.406 1.00 75.19 75 ILE A C 1
ATOM 561 O O . ILE A 1 75 ? 0.240 -14.003 38.404 1.00 75.19 75 ILE A O 1
ATOM 565 N N . SER A 1 76 ? -0.113 -15.100 40.304 1.00 72.19 76 SER A N 1
ATOM 566 C CA . SER A 1 76 ? -1.571 -15.122 40.114 1.00 72.19 76 SER A CA 1
ATOM 567 C C . SER A 1 76 ? -2.209 -13.732 40.236 1.00 72.19 76 SER A C 1
ATOM 569 O O . SER A 1 76 ? -3.092 -13.400 39.442 1.00 72.19 76 SER A O 1
ATOM 571 N N . ALA A 1 77 ? -1.723 -12.882 41.150 1.00 70.31 77 ALA A N 1
ATOM 572 C CA . ALA A 1 77 ? -2.180 -11.496 41.279 1.00 70.31 77 ALA A CA 1
ATOM 573 C C . ALA A 1 77 ? -1.854 -10.642 40.037 1.00 70.31 77 ALA A C 1
ATOM 575 O O . ALA A 1 77 ? -2.650 -9.790 39.643 1.00 70.31 77 ALA A O 1
ATOM 576 N N . THR A 1 78 ? -0.720 -10.896 39.377 1.00 64.94 78 THR A N 1
ATOM 577 C CA . THR A 1 78 ? -0.340 -10.194 38.136 1.00 64.94 78 THR A CA 1
ATOM 578 C C . THR A 1 78 ? -1.102 -10.703 36.909 1.00 64.94 78 THR A C 1
ATOM 580 O O . THR A 1 78 ? -1.463 -9.900 36.048 1.00 64.94 78 THR A O 1
ATOM 583 N N . PHE A 1 79 ? -1.452 -11.993 36.849 1.00 65.50 79 PHE A N 1
ATOM 584 C CA . PHE A 1 79 ? -2.302 -12.539 35.781 1.00 65.50 79 PHE A CA 1
ATOM 585 C C . PHE A 1 79 ? -3.740 -11.986 35.803 1.00 65.50 79 PHE A C 1
ATOM 587 O O . PHE A 1 79 ? -4.313 -11.756 34.739 1.00 65.50 79 PHE A O 1
ATOM 594 N N . PHE A 1 80 ? -4.314 -11.701 36.979 1.00 64.12 80 PHE A N 1
ATOM 595 C CA . PHE A 1 80 ? -5.649 -11.088 37.078 1.00 64.12 80 PHE A CA 1
ATOM 596 C C . PHE A 1 80 ? -5.694 -9.631 36.580 1.00 64.12 80 PHE A C 1
ATOM 598 O O . PHE A 1 80 ? -6.738 -9.185 36.107 1.00 64.12 80 PHE A O 1
ATOM 605 N N . ALA A 1 81 ? -4.575 -8.899 36.617 1.00 58.75 81 ALA A N 1
ATOM 606 C CA . ALA A 1 81 ? -4.519 -7.508 36.159 1.00 58.75 81 ALA A CA 1
ATOM 607 C C . ALA A 1 81 ? -4.512 -7.361 34.621 1.00 58.75 81 ALA A C 1
ATOM 609 O O . ALA A 1 81 ? -4.890 -6.311 34.104 1.00 58.75 81 ALA A O 1
ATOM 610 N N . MET A 1 82 ? -4.128 -8.408 33.879 1.00 55.06 82 MET A N 1
ATOM 611 C CA . MET A 1 82 ? -4.040 -8.378 32.408 1.00 55.06 82 MET A CA 1
ATOM 612 C C . MET A 1 82 ? -5.320 -8.841 31.690 1.00 55.06 82 MET A C 1
ATOM 614 O O . MET A 1 82 ? -5.389 -8.790 30.466 1.00 55.06 82 MET A O 1
ATOM 618 N N . ALA A 1 83 ? -6.360 -9.249 32.423 1.00 55.00 83 ALA A N 1
ATOM 619 C CA . ALA A 1 83 ? -7.603 -9.770 31.846 1.00 55.00 83 ALA A CA 1
ATOM 620 C C . ALA A 1 83 ? -8.662 -8.695 31.521 1.00 55.00 83 ALA A C 1
ATOM 622 O O . ALA A 1 83 ? -9.829 -9.024 31.314 1.00 55.00 83 ALA A O 1
ATOM 623 N N . SER A 1 84 ? -8.291 -7.413 31.436 1.00 51.88 84 SER A N 1
ATOM 624 C CA . SER A 1 84 ? -9.171 -6.373 30.883 1.00 51.88 84 SER A CA 1
ATOM 625 C C . SER A 1 84 ? -9.031 -6.305 29.358 1.00 51.88 84 SER A C 1
ATOM 627 O O . SER A 1 84 ? -8.613 -5.300 28.789 1.00 51.88 84 SER A O 1
ATOM 629 N N . ALA A 1 85 ? -9.381 -7.397 28.673 1.00 55.53 85 ALA A N 1
ATOM 630 C CA . ALA A 1 85 ? -9.540 -7.383 27.223 1.00 55.53 85 ALA A CA 1
ATOM 631 C C . ALA A 1 85 ? -10.703 -6.438 26.877 1.00 55.53 85 ALA A C 1
ATOM 633 O O . ALA A 1 85 ? -11.874 -6.782 27.037 1.00 55.53 85 ALA A O 1
ATOM 634 N N . GLN A 1 86 ? -10.387 -5.206 26.476 1.00 59.31 86 GLN A N 1
ATOM 635 C CA . GLN A 1 86 ? -11.394 -4.245 26.043 1.00 59.31 86 GLN A CA 1
ATOM 636 C C . GLN A 1 86 ? -11.963 -4.733 24.713 1.00 59.31 86 GLN A C 1
ATOM 638 O O . GLN A 1 86 ? -11.262 -4.774 23.705 1.00 59.31 86 GLN A O 1
ATOM 643 N N . THR A 1 87 ? -13.237 -5.122 24.709 1.00 65.75 87 THR A N 1
ATOM 644 C CA . THR A 1 87 ? -13.958 -5.435 23.476 1.00 65.75 87 THR A CA 1
ATOM 645 C C . THR A 1 87 ? -14.027 -4.170 22.629 1.00 65.75 87 THR A C 1
ATOM 647 O O . THR A 1 87 ? -14.761 -3.232 22.957 1.00 65.75 87 THR A O 1
ATOM 650 N N . VAL A 1 88 ? -13.251 -4.122 21.551 1.00 73.81 88 VAL A N 1
ATOM 651 C CA . VAL A 1 88 ? -13.353 -3.053 20.561 1.00 73.81 88 VAL A CA 1
ATOM 652 C C . VAL A 1 88 ? -14.663 -3.258 19.810 1.00 73.81 88 VAL A C 1
ATOM 654 O O . VAL A 1 88 ? -14.901 -4.330 19.250 1.00 73.81 88 VAL A O 1
ATOM 657 N N . LYS A 1 89 ? -15.538 -2.246 19.823 1.00 80.69 89 LYS A N 1
ATOM 658 C CA . LYS A 1 89 ? -16.773 -2.293 19.036 1.00 80.69 89 LYS A CA 1
ATOM 659 C C . LYS A 1 89 ? -16.401 -2.487 17.569 1.00 80.69 89 LYS A C 1
ATOM 661 O O . LYS A 1 89 ? -15.621 -1.702 17.038 1.00 80.69 89 LYS A O 1
ATOM 666 N N . GLN A 1 90 ? -16.958 -3.518 16.946 1.00 79.88 90 GLN A N 1
ATOM 667 C CA . GLN A 1 90 ? -16.878 -3.700 15.502 1.00 79.88 90 GLN A CA 1
ATOM 668 C C . GLN A 1 90 ? -17.860 -2.737 14.844 1.00 79.88 90 GLN A C 1
ATOM 670 O O . GLN A 1 90 ? -19.006 -2.636 15.286 1.00 79.88 90 GLN A O 1
ATOM 675 N N . CYS A 1 91 ? -17.407 -2.001 13.833 1.00 83.88 91 CYS A N 1
ATOM 676 C CA . CYS A 1 91 ? -18.297 -1.137 13.068 1.00 83.88 91 CYS A CA 1
ATOM 677 C C . CYS A 1 91 ? -19.179 -1.985 12.149 1.00 83.88 91 CYS A C 1
ATOM 679 O O . CYS A 1 91 ? -18.706 -2.958 11.559 1.00 83.88 91 CYS A O 1
ATOM 681 N N . LEU A 1 92 ? -20.421 -1.562 11.930 1.00 85.75 92 LEU A N 1
ATOM 682 C CA . LEU A 1 92 ? -21.225 -2.099 10.835 1.00 85.75 92 LEU A CA 1
ATOM 683 C C . LEU A 1 92 ? -20.809 -1.458 9.503 1.00 85.75 92 LEU A C 1
ATOM 685 O O . LEU A 1 92 ? -20.389 -0.300 9.444 1.00 85.75 92 LEU A O 1
ATOM 689 N N . CYS A 1 93 ? -20.985 -2.189 8.401 1.00 82.12 93 CYS A N 1
ATOM 690 C CA . CYS A 1 93 ? -20.667 -1.698 7.055 1.00 82.12 93 CYS A CA 1
ATOM 691 C C . CYS A 1 93 ? -21.403 -0.391 6.728 1.00 82.12 93 CYS A C 1
ATOM 693 O O . CYS A 1 93 ? -20.825 0.521 6.144 1.00 82.12 93 CYS A O 1
ATOM 695 N N . SER A 1 94 ? -22.667 -0.284 7.148 1.00 87.44 94 SER A N 1
ATOM 696 C CA . SER A 1 94 ? -23.506 0.903 6.958 1.00 87.44 94 SER A CA 1
ATOM 697 C C . SER A 1 94 ? -22.979 2.136 7.698 1.00 87.44 94 SER A C 1
ATOM 699 O O . SER A 1 94 ? -23.186 3.257 7.239 1.00 87.44 94 SER A O 1
ATOM 701 N N . GLU A 1 95 ? -22.268 1.947 8.810 1.00 88.00 95 GLU A N 1
ATOM 702 C CA . GLU A 1 95 ? -21.653 3.032 9.578 1.00 88.00 95 GLU A CA 1
ATOM 703 C C . GLU A 1 95 ? -20.341 3.501 8.933 1.00 88.00 95 GLU A C 1
ATOM 705 O O . GLU A 1 95 ? -20.045 4.697 8.921 1.00 88.00 95 GLU A O 1
ATOM 710 N N . ILE A 1 96 ? -19.570 2.575 8.345 1.00 88.06 96 ILE A N 1
ATOM 711 C CA . ILE A 1 96 ? -18.305 2.880 7.657 1.00 88.06 96 ILE A CA 1
ATOM 712 C C . ILE A 1 96 ? -18.530 3.433 6.246 1.00 88.06 96 ILE A C 1
ATOM 714 O O . ILE A 1 96 ? -17.732 4.251 5.782 1.00 88.06 96 ILE A O 1
ATOM 718 N N . GLN A 1 97 ? -19.581 3.014 5.541 1.00 87.44 97 GLN A N 1
ATOM 719 C CA . GLN A 1 97 ? -19.816 3.379 4.142 1.00 87.44 97 GLN A CA 1
ATOM 720 C C . GLN A 1 97 ? -19.659 4.887 3.840 1.00 87.44 97 GLN A C 1
ATOM 722 O O . GLN A 1 97 ? -18.858 5.220 2.959 1.00 87.44 97 GLN A O 1
ATOM 727 N N . PRO A 1 98 ? -20.299 5.823 4.576 1.00 89.88 98 PRO A N 1
ATOM 728 C CA . PRO A 1 98 ? -20.148 7.255 4.296 1.00 89.88 98 PRO A CA 1
ATOM 729 C C . PRO A 1 98 ? -18.717 7.761 4.524 1.00 89.88 98 PRO A C 1
ATOM 731 O O . PRO A 1 98 ? -18.290 8.749 3.921 1.00 89.88 98 PRO A O 1
ATOM 734 N N . CYS A 1 99 ? -17.958 7.097 5.394 1.00 89.38 99 CYS A N 1
ATOM 735 C CA . CYS A 1 99 ? -16.549 7.388 5.592 1.00 89.38 99 CYS A CA 1
ATOM 736 C C . CYS A 1 99 ? -15.738 6.926 4.387 1.00 89.38 99 CYS A C 1
ATOM 738 O O . CYS A 1 99 ? -14.989 7.728 3.834 1.00 89.38 99 CYS A O 1
ATOM 740 N N .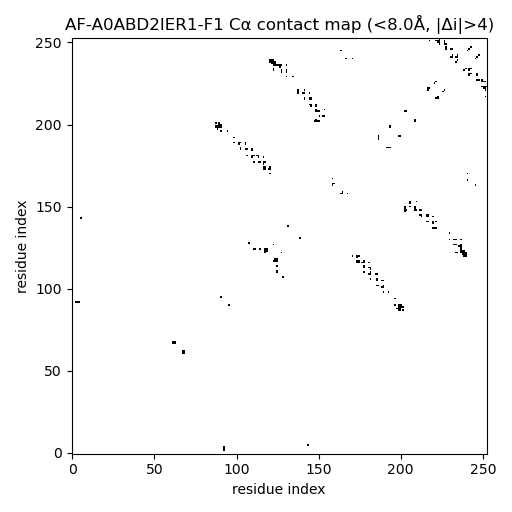 SER A 1 100 ? -15.929 5.681 3.945 1.00 86.00 100 SER A N 1
ATOM 741 C CA . SER A 1 100 ? -15.253 5.115 2.771 1.00 86.00 100 SER A CA 1
ATOM 742 C C . SER A 1 100 ? -15.427 6.001 1.532 1.00 86.00 100 SER A C 1
ATOM 744 O O . SER A 1 100 ? -14.442 6.397 0.906 1.00 86.00 100 SER A O 1
ATOM 746 N N . GLU A 1 101 ? -16.657 6.430 1.241 1.00 87.94 101 GLU A N 1
ATOM 747 C CA . GLU A 1 101 ? -16.945 7.327 0.114 1.00 87.94 101 GLU A CA 1
ATOM 748 C C . GLU A 1 101 ? -16.207 8.672 0.241 1.00 87.94 101 GLU A C 1
ATOM 750 O O . GLU A 1 101 ? -15.586 9.145 -0.715 1.00 87.94 101 GLU A O 1
ATOM 755 N N . LYS A 1 102 ? -16.186 9.279 1.437 1.00 91.00 102 LYS A N 1
ATOM 756 C CA . LYS A 1 102 ? -15.415 10.510 1.691 1.00 91.00 102 LYS A CA 1
ATOM 757 C C . LYS A 1 102 ? -13.909 10.303 1.539 1.00 91.00 102 LYS A C 1
ATOM 759 O O . LYS A 1 102 ? -13.235 11.180 0.994 1.00 91.00 102 LYS A O 1
ATOM 764 N N . TYR A 1 103 ? -13.368 9.176 1.998 1.00 89.44 103 TYR A N 1
ATOM 765 C CA . TYR A 1 103 ? -11.954 8.840 1.819 1.00 89.44 103 TYR A CA 1
ATOM 766 C C . TYR A 1 103 ? -11.604 8.761 0.330 1.00 89.44 103 TYR A C 1
ATOM 768 O O . TYR A 1 103 ? -10.676 9.438 -0.113 1.00 89.44 103 TYR A O 1
ATOM 776 N N . MET A 1 104 ? -12.397 8.036 -0.461 1.00 84.25 104 MET A N 1
ATOM 777 C CA . MET A 1 104 ? -12.165 7.890 -1.903 1.00 84.25 104 MET A CA 1
ATOM 778 C C . MET A 1 104 ? -12.249 9.229 -2.646 1.00 84.25 104 MET A C 1
ATOM 780 O O . MET A 1 104 ? -11.388 9.534 -3.473 1.00 84.25 104 MET A O 1
ATOM 784 N N . ASN A 1 105 ? -13.219 10.075 -2.294 1.00 90.12 105 ASN A N 1
ATOM 785 C CA . ASN A 1 105 ? -13.390 11.391 -2.913 1.00 90.12 105 ASN A CA 1
ATOM 786 C C . ASN A 1 105 ? -12.285 12.392 -2.532 1.00 90.12 105 ASN A C 1
ATOM 788 O O . ASN A 1 105 ? -11.986 13.310 -3.294 1.00 90.12 105 ASN A O 1
ATOM 792 N N . THR A 1 106 ? -11.658 12.232 -1.364 1.00 93.50 106 THR A N 1
ATOM 793 C CA . THR A 1 106 ? -10.616 13.154 -0.875 1.00 93.50 106 THR A CA 1
ATOM 794 C C . THR A 1 106 ? -9.196 12.682 -1.174 1.00 93.50 106 THR A C 1
ATOM 796 O O . THR A 1 106 ? -8.277 13.507 -1.176 1.00 93.50 106 THR A O 1
ATOM 799 N N . TRP A 1 107 ? -9.009 11.396 -1.486 1.00 90.50 107 TRP A N 1
ATOM 800 C CA . TRP A 1 107 ? -7.709 10.779 -1.757 1.00 90.50 107 TRP A CA 1
ATOM 801 C C . TRP A 1 107 ? -6.894 11.552 -2.801 1.00 90.50 107 TRP A C 1
ATOM 803 O O . TRP A 1 107 ? -5.765 11.957 -2.515 1.00 90.50 107 TRP A O 1
ATOM 813 N N . LYS A 1 108 ? -7.470 11.837 -3.981 1.00 89.31 108 LYS A N 1
ATOM 814 C CA . LYS A 1 108 ? -6.761 12.541 -5.070 1.00 89.31 108 LYS A CA 1
ATOM 815 C C . LYS A 1 108 ? -6.268 13.921 -4.632 1.00 89.31 108 LYS A C 1
ATOM 817 O O . LYS A 1 108 ? -5.109 14.269 -4.853 1.00 89.31 108 LYS A O 1
ATOM 822 N N . THR A 1 109 ? -7.120 14.688 -3.951 1.00 93.75 109 THR A N 1
ATOM 823 C CA . THR A 1 109 ? -6.748 15.998 -3.402 1.00 93.75 109 THR A CA 1
ATOM 824 C C . THR A 1 109 ? -5.643 15.872 -2.355 1.00 93.75 109 THR A C 1
ATOM 826 O O . THR A 1 109 ? -4.711 16.672 -2.355 1.00 93.75 109 THR A O 1
ATOM 829 N N . CYS A 1 110 ? -5.712 14.868 -1.480 1.00 94.69 110 CYS A N 1
ATOM 830 C CA . CYS A 1 110 ? -4.704 14.654 -0.447 1.00 94.69 110 CYS A CA 1
ATOM 831 C C . CYS A 1 110 ? -3.346 14.240 -1.015 1.00 94.69 110 CYS A C 1
ATOM 833 O O . CYS A 1 110 ? -2.330 14.756 -0.557 1.00 94.69 110 CYS A O 1
ATOM 835 N N . MET A 1 111 ? -3.306 13.395 -2.048 1.00 91.06 111 MET A N 1
ATOM 836 C CA . MET A 1 111 ? -2.052 13.076 -2.738 1.00 91.06 111 MET A CA 1
ATOM 837 C C . MET A 1 111 ? -1.387 14.332 -3.308 1.00 91.06 111 MET A C 1
ATOM 839 O O . MET A 1 111 ? -0.189 14.535 -3.119 1.00 91.06 111 MET A O 1
ATOM 843 N N . GLN A 1 112 ? -2.172 15.209 -3.942 1.00 91.88 112 GLN A N 1
ATOM 844 C CA . GLN A 1 112 ? -1.674 16.469 -4.498 1.00 91.88 112 GLN A CA 1
ATOM 845 C C . GLN A 1 112 ? -1.160 17.422 -3.413 1.00 91.88 112 GLN A C 1
ATOM 847 O O . GLN A 1 112 ? -0.090 18.015 -3.557 1.00 91.88 112 GLN A O 1
ATOM 852 N N . GLN A 1 113 ? -1.869 17.527 -2.287 1.00 95.06 113 GLN A N 1
ATOM 853 C CA . GLN A 1 113 ? -1.406 18.308 -1.134 1.00 95.06 113 GLN A CA 1
ATOM 854 C C . GLN A 1 113 ? -0.110 17.743 -0.535 1.00 95.06 113 GLN A C 1
ATOM 856 O O . GLN A 1 113 ? 0.754 18.500 -0.098 1.00 95.06 113 GLN A O 1
ATOM 861 N N . CYS A 1 114 ? 0.060 16.422 -0.567 1.00 94.56 114 CYS A N 1
ATOM 862 C CA . CYS A 1 114 ? 1.226 15.723 -0.037 1.00 94.56 114 CYS A CA 1
ATOM 863 C C . CYS A 1 114 ? 2.362 15.532 -1.054 1.00 94.56 114 CYS A C 1
ATOM 865 O O . CYS A 1 114 ? 3.327 14.822 -0.755 1.00 94.56 114 CYS A O 1
ATOM 867 N N . LYS A 1 115 ? 2.300 16.176 -2.231 1.00 92.44 115 LYS A N 1
ATOM 868 C CA . LYS A 1 115 ? 3.249 15.958 -3.336 1.00 92.44 115 LYS A CA 1
ATOM 869 C C . LYS A 1 115 ? 4.724 16.095 -2.949 1.00 92.44 115 LYS A C 1
ATOM 871 O O . LYS A 1 115 ? 5.549 15.328 -3.431 1.00 92.44 115 LYS A O 1
ATOM 876 N N . GLY A 1 116 ? 5.050 16.996 -2.017 1.00 92.31 116 GLY A N 1
ATOM 877 C CA . GLY A 1 116 ? 6.425 17.188 -1.541 1.00 92.31 116 GLY A CA 1
ATOM 878 C C . GLY A 1 116 ? 7.033 15.940 -0.888 1.00 92.31 116 GLY A C 1
ATOM 879 O O . GLY A 1 116 ? 8.237 15.716 -0.987 1.00 92.31 116 GLY A O 1
ATOM 880 N N . HIS A 1 117 ? 6.213 15.076 -0.281 1.00 90.69 117 HIS A N 1
ATOM 881 C CA . HIS A 1 117 ? 6.683 13.803 0.266 1.00 90.69 117 HIS A CA 1
ATOM 882 C C . HIS A 1 117 ? 6.891 12.744 -0.821 1.00 90.69 117 HIS A C 1
ATOM 884 O O . HIS A 1 117 ? 7.822 11.947 -0.719 1.00 90.69 117 HIS A O 1
ATOM 890 N N . PHE A 1 118 ? 6.097 12.767 -1.892 1.00 84.44 118 PHE A N 1
ATOM 891 C CA . PHE A 1 118 ? 6.268 11.862 -3.031 1.00 84.44 118 PHE A CA 1
ATOM 892 C C . PHE A 1 118 ? 7.515 12.186 -3.860 1.00 84.44 118 PHE A C 1
ATOM 894 O O . PHE A 1 118 ? 8.152 11.275 -4.381 1.00 84.44 118 PHE A O 1
ATOM 901 N N . SER A 1 119 ? 7.953 13.448 -3.897 1.00 85.56 119 SER A N 1
ATOM 902 C CA . SER A 1 119 ? 9.214 13.823 -4.552 1.00 85.56 119 SER A CA 1
ATOM 903 C C . SER A 1 119 ? 10.430 13.099 -3.958 1.00 85.56 119 SER A C 1
ATOM 905 O O . SER A 1 119 ? 11.389 12.821 -4.676 1.00 85.56 119 SER A O 1
ATOM 907 N N . SER A 1 120 ? 10.382 12.718 -2.673 1.00 83.56 120 SER A N 1
ATOM 908 C CA . SER A 1 120 ? 11.445 11.921 -2.036 1.00 83.56 120 SER A CA 1
ATOM 909 C C . SER A 1 120 ? 11.513 10.477 -2.547 1.00 83.56 120 SER A C 1
ATOM 911 O O . SER A 1 120 ? 12.586 9.882 -2.577 1.00 83.56 120 SER A O 1
ATOM 913 N N . VAL A 1 121 ? 10.388 9.953 -3.040 1.00 82.25 121 VAL A N 1
ATOM 914 C CA . VAL A 1 121 ? 10.281 8.668 -3.749 1.00 82.25 121 VAL A CA 1
ATOM 915 C C . VAL A 1 121 ? 10.753 8.800 -5.214 1.00 82.25 121 VAL A C 1
ATOM 917 O O . VAL A 1 121 ? 10.949 7.812 -5.921 1.00 82.25 121 VAL A O 1
ATOM 920 N N . GLY A 1 122 ? 10.977 10.034 -5.680 1.00 83.31 122 GLY A N 1
ATOM 921 C CA . GLY A 1 122 ? 11.371 10.370 -7.048 1.00 83.31 122 GLY A CA 1
ATOM 922 C C . GLY A 1 122 ? 10.218 10.422 -8.049 1.00 83.31 122 GLY A C 1
ATOM 923 O O . GLY A 1 122 ? 10.444 10.806 -9.191 1.00 83.31 122 GLY A O 1
ATOM 924 N N . GLY A 1 123 ? 9.001 10.077 -7.622 1.00 83.69 123 GLY A N 1
ATOM 925 C CA . GLY A 1 123 ? 7.830 10.023 -8.487 1.00 83.69 123 GLY A CA 1
ATOM 926 C C . GLY A 1 123 ? 7.244 11.399 -8.811 1.00 83.69 123 GLY A C 1
ATOM 927 O O . GLY A 1 123 ? 7.081 12.252 -7.939 1.00 83.69 123 GLY A O 1
ATOM 928 N N . ASP A 1 124 ? 6.875 11.572 -10.072 1.00 90.50 124 ASP A N 1
ATOM 929 C CA . ASP A 1 124 ? 5.923 12.549 -10.578 1.00 90.50 124 ASP A CA 1
ATOM 930 C C . ASP A 1 124 ? 4.509 12.103 -10.169 1.00 90.50 124 ASP A C 1
ATOM 932 O O . ASP A 1 124 ? 3.996 11.075 -10.620 1.00 90.50 124 ASP A O 1
ATOM 936 N N . VAL A 1 125 ? 3.898 12.858 -9.254 1.00 88.50 125 VAL A N 1
ATOM 937 C CA . VAL A 1 125 ? 2.592 12.532 -8.658 1.00 88.50 125 VAL A CA 1
ATOM 938 C C . VAL A 1 125 ? 1.476 12.537 -9.699 1.00 88.50 125 VAL A C 1
ATOM 940 O O . VAL A 1 125 ? 0.530 11.764 -9.568 1.00 88.50 125 VAL A O 1
ATOM 943 N N . GLU A 1 126 ? 1.580 13.365 -10.740 1.00 90.56 126 GLU A N 1
ATOM 944 C CA . GLU A 1 126 ? 0.572 13.431 -11.799 1.00 90.56 126 GLU A CA 1
ATOM 945 C C . GLU A 1 126 ? 0.654 12.189 -12.685 1.00 90.56 126 GLU A C 1
ATOM 947 O O . GLU A 1 126 ? -0.353 11.512 -12.895 1.00 90.56 126 GLU A O 1
ATOM 952 N N . LYS A 1 127 ? 1.863 11.805 -13.112 1.00 92.62 127 LYS A N 1
ATOM 953 C CA . LYS A 1 127 ? 2.071 10.563 -13.876 1.00 92.62 127 LYS A CA 1
ATOM 954 C C . LYS A 1 127 ? 1.694 9.327 -13.072 1.00 92.62 127 LYS A C 1
ATOM 956 O O . LYS A 1 127 ? 1.089 8.403 -13.613 1.00 92.62 127 LYS A O 1
ATOM 961 N N . LEU A 1 128 ? 2.016 9.309 -11.779 1.00 89.44 128 LEU A N 1
ATOM 962 C CA . LEU A 1 128 ? 1.615 8.221 -10.895 1.00 89.44 128 LEU A CA 1
ATOM 963 C C . LEU A 1 128 ? 0.090 8.193 -10.724 1.00 89.44 128 LEU A C 1
ATOM 965 O O . LEU A 1 128 ? -0.501 7.119 -10.742 1.00 89.44 128 LEU A O 1
ATOM 969 N N . GLY A 1 129 ? -0.561 9.353 -10.634 1.00 89.25 129 GLY A N 1
ATOM 970 C CA . GLY A 1 129 ? -2.019 9.467 -10.636 1.00 89.25 129 GLY A CA 1
ATOM 971 C C . GLY A 1 129 ? -2.645 8.854 -11.890 1.00 89.25 129 GLY A C 1
ATOM 972 O O . GLY A 1 129 ? -3.507 7.988 -11.772 1.00 89.25 129 GLY A O 1
ATOM 973 N N . HIS A 1 130 ? -2.151 9.212 -13.079 1.00 92.81 130 HIS A N 1
ATOM 974 C CA . HIS A 1 130 ? -2.598 8.619 -14.346 1.00 92.81 130 HIS A CA 1
ATOM 975 C C . HIS A 1 130 ? -2.359 7.108 -14.415 1.00 92.81 130 HIS A C 1
ATOM 977 O O . HIS A 1 130 ? -3.200 6.362 -14.922 1.00 92.81 130 HIS A O 1
ATOM 983 N N . CYS A 1 131 ? -1.228 6.651 -13.879 1.00 91.06 131 CYS A N 1
ATOM 984 C CA . CYS A 1 131 ? -0.904 5.237 -13.774 1.00 91.06 131 CYS A CA 1
ATOM 985 C C . CYS A 1 131 ? -1.938 4.471 -12.935 1.00 91.06 131 CYS A C 1
ATOM 987 O O . CYS A 1 131 ? -2.443 3.429 -13.358 1.00 91.06 131 CYS A O 1
ATOM 989 N N . LEU A 1 132 ? -2.274 5.007 -11.760 1.00 89.12 132 LEU A N 1
ATOM 990 C CA . LEU A 1 132 ? -3.266 4.423 -10.861 1.00 89.12 132 LEU A CA 1
ATOM 991 C C . LEU A 1 132 ? -4.672 4.482 -11.465 1.00 89.12 132 LEU A C 1
ATOM 993 O O . LEU A 1 132 ? -5.396 3.497 -11.388 1.00 89.12 132 LEU A O 1
ATOM 997 N N . ASP A 1 133 ? -5.035 5.586 -12.120 1.00 89.50 133 ASP A N 1
ATOM 998 C CA . ASP A 1 133 ? -6.338 5.741 -12.776 1.00 89.50 133 ASP A CA 1
ATOM 999 C C . ASP A 1 133 ? -6.523 4.720 -13.913 1.00 89.50 133 ASP A C 1
ATOM 1001 O O . ASP A 1 133 ? -7.572 4.081 -14.005 1.00 89.50 133 ASP A O 1
ATOM 1005 N N . SER A 1 134 ? -5.475 4.476 -14.708 1.00 93.00 134 SER A N 1
ATOM 1006 C CA . SER A 1 134 ? -5.479 3.464 -15.782 1.00 93.00 134 SER A CA 1
ATOM 1007 C C . SER A 1 134 ? -5.619 2.029 -15.259 1.00 93.00 134 SER A C 1
ATOM 1009 O O . SER A 1 134 ? -6.059 1.144 -15.985 1.00 93.00 134 SER A O 1
ATOM 1011 N N . ASN A 1 135 ? -5.256 1.794 -13.996 1.00 91.44 135 ASN A N 1
ATOM 1012 C CA . ASN A 1 135 ? -5.364 0.498 -13.327 1.00 91.44 135 ASN A CA 1
ATOM 1013 C C . ASN A 1 135 ? -6.443 0.499 -12.233 1.00 91.44 135 ASN A C 1
ATOM 1015 O O . ASN A 1 135 ? -6.472 -0.397 -11.389 1.00 91.44 135 ASN A O 1
ATOM 1019 N N . SER A 1 136 ? -7.333 1.494 -12.230 1.00 86.50 136 SER A N 1
ATOM 1020 C CA . SER A 1 136 ? -8.303 1.716 -11.154 1.00 86.50 136 SER A CA 1
ATOM 1021 C C . SER A 1 136 ? -9.213 0.514 -10.931 1.00 86.50 136 SER A C 1
ATOM 1023 O O . SER A 1 136 ? -9.418 0.144 -9.784 1.00 86.50 136 SER A O 1
ATOM 1025 N N . ALA A 1 137 ? -9.674 -0.156 -11.990 1.00 88.56 137 ALA A N 1
ATOM 1026 C CA . ALA A 1 137 ? -10.499 -1.360 -11.877 1.00 88.56 137 ALA A CA 1
ATOM 1027 C C . ALA A 1 137 ? -9.772 -2.507 -11.146 1.00 88.56 137 ALA A C 1
ATOM 1029 O O . ALA A 1 137 ? -10.332 -3.109 -10.233 1.00 88.56 137 ALA A O 1
ATOM 1030 N N . LEU A 1 138 ? -8.505 -2.760 -11.496 1.00 88.38 138 LEU A N 1
ATOM 1031 C CA . LEU A 1 138 ? -7.657 -3.775 -10.857 1.00 88.38 138 LEU A CA 1
ATOM 1032 C C . LEU A 1 138 ? -7.350 -3.426 -9.393 1.00 88.38 138 LEU A C 1
ATOM 1034 O O . LEU A 1 138 ? -7.345 -4.287 -8.512 1.00 88.38 138 LEU A O 1
ATOM 1038 N N . LEU A 1 139 ? -7.077 -2.150 -9.121 1.00 86.31 139 LEU A N 1
ATOM 1039 C CA . LEU A 1 139 ? -6.839 -1.670 -7.762 1.00 86.31 139 LEU A CA 1
ATOM 1040 C C . LEU A 1 139 ? -8.115 -1.752 -6.929 1.00 86.31 139 LEU A C 1
ATOM 1042 O O . LEU A 1 139 ? -8.062 -2.154 -5.774 1.00 86.31 139 LEU A O 1
ATOM 1046 N N . GLN A 1 140 ? -9.261 -1.416 -7.510 1.00 84.88 140 GLN A N 1
ATOM 1047 C CA . GLN A 1 140 ? -10.544 -1.430 -6.829 1.00 84.88 140 GLN A CA 1
ATOM 1048 C C . GLN A 1 140 ? -10.986 -2.857 -6.499 1.00 84.88 140 GLN A C 1
ATOM 1050 O O . GLN A 1 140 ? -11.418 -3.086 -5.371 1.00 84.88 140 GLN A O 1
ATOM 1055 N N . SER A 1 141 ? -10.829 -3.821 -7.415 1.00 84.62 141 SER A N 1
ATOM 1056 C CA . SER A 1 141 ? -11.092 -5.237 -7.121 1.00 84.62 141 SER A CA 1
ATOM 1057 C C . SER A 1 141 ? -10.188 -5.746 -5.995 1.00 84.62 141 SER A C 1
ATOM 1059 O O . SER A 1 141 ? -10.679 -6.319 -5.022 1.00 84.62 141 SER A O 1
ATOM 1061 N N . THR A 1 142 ? -8.893 -5.424 -6.060 1.00 81.94 142 THR A N 1
ATOM 1062 C CA . THR A 1 142 ? -7.923 -5.813 -5.028 1.00 81.94 142 THR A CA 1
ATOM 1063 C C . THR A 1 142 ? -8.268 -5.195 -3.670 1.00 81.94 142 THR A C 1
ATOM 1065 O O . THR A 1 142 ? -8.356 -5.913 -2.679 1.00 81.94 142 THR A O 1
ATOM 1068 N N . ILE A 1 143 ? -8.530 -3.883 -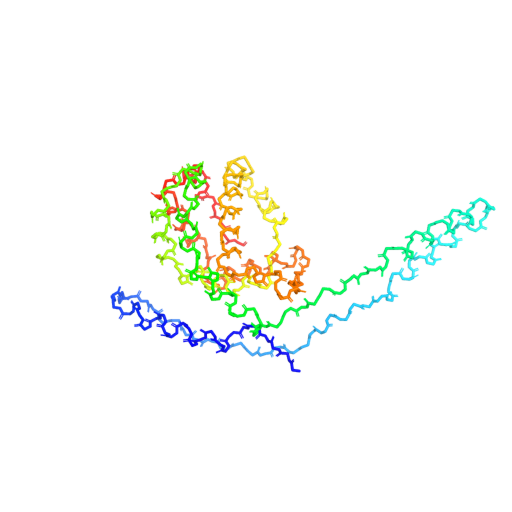3.614 1.00 79.69 143 ILE A N 1
ATOM 1069 C CA . ILE A 1 143 ? -8.876 -3.165 -2.378 1.00 79.69 143 ILE A CA 1
ATOM 1070 C C . ILE A 1 143 ? -10.133 -3.757 -1.743 1.00 79.69 143 ILE A C 1
ATOM 1072 O O . ILE A 1 143 ? -10.111 -4.032 -0.544 1.00 79.69 143 ILE A O 1
ATOM 1076 N N . ARG A 1 144 ? -11.193 -3.991 -2.535 1.00 78.38 144 ARG A N 1
ATOM 1077 C CA . ARG A 1 144 ? -12.445 -4.605 -2.055 1.00 78.38 144 ARG A CA 1
ATOM 1078 C C . ARG A 1 144 ? -12.170 -5.937 -1.366 1.00 78.38 144 ARG A C 1
ATOM 1080 O O . ARG A 1 144 ? -12.721 -6.195 -0.306 1.00 78.38 144 ARG A O 1
ATOM 1087 N N . CYS A 1 145 ? -11.280 -6.742 -1.937 1.00 81.25 145 CYS A N 1
ATOM 1088 C CA . CYS A 1 145 ? -10.943 -8.038 -1.372 1.00 81.25 145 CYS A CA 1
ATOM 1089 C C . CYS A 1 145 ? -10.051 -7.925 -0.118 1.00 81.25 145 CYS A C 1
ATOM 1091 O O . CYS A 1 145 ? -10.205 -8.683 0.830 1.00 81.25 145 CYS A O 1
ATOM 1093 N N . THR A 1 146 ? -9.146 -6.943 -0.059 1.00 77.62 146 THR A N 1
ATOM 1094 C CA . THR A 1 146 ? -8.238 -6.766 1.093 1.00 77.62 146 THR A CA 1
ATOM 1095 C C . THR A 1 146 ? -8.824 -6.003 2.280 1.00 77.62 146 THR A C 1
ATOM 1097 O O . THR A 1 146 ? -8.225 -6.026 3.354 1.00 77.62 146 THR A O 1
ATOM 1100 N N . GLN A 1 147 ? -9.958 -5.308 2.122 1.00 71.44 147 GLN A N 1
ATOM 1101 C CA . GLN A 1 147 ? -10.544 -4.466 3.179 1.00 71.44 147 GLN A CA 1
ATOM 1102 C C . GLN A 1 147 ? -10.877 -5.232 4.470 1.00 71.44 147 GLN A C 1
ATOM 1104 O O . GLN A 1 147 ? -10.991 -4.610 5.522 1.00 71.44 147 GLN A O 1
ATOM 1109 N N . SER A 1 148 ? -10.949 -6.561 4.423 1.00 63.16 148 SER A N 1
ATOM 1110 C CA . SER A 1 148 ? -11.128 -7.424 5.590 1.00 63.16 148 SER A CA 1
ATOM 1111 C C . SER A 1 148 ? -9.829 -7.801 6.335 1.00 63.16 148 SER A C 1
ATOM 1113 O O . SER A 1 148 ? -9.921 -8.438 7.382 1.00 63.16 148 SER A O 1
ATOM 1115 N N . HIS A 1 149 ? -8.622 -7.443 5.852 1.00 62.19 149 HIS A N 1
ATOM 1116 C CA . HIS A 1 149 ? -7.370 -8.114 6.278 1.00 62.19 149 HIS A CA 1
ATOM 1117 C C . HIS A 1 149 ? -6.094 -7.241 6.430 1.00 62.19 149 HIS A C 1
ATOM 1119 O O . HIS A 1 149 ? -4.988 -7.760 6.322 1.00 62.19 149 HIS A O 1
ATOM 1125 N N . GLY A 1 150 ? -6.175 -5.928 6.660 1.00 54.97 150 GLY A N 1
ATOM 1126 C CA . GLY A 1 150 ? -4.982 -5.056 6.653 1.00 54.97 150 GLY A CA 1
ATOM 1127 C C . GLY A 1 150 ? -4.224 -4.880 7.984 1.00 54.97 150 GLY A C 1
ATOM 1128 O O . GLY A 1 150 ? -4.515 -3.917 8.687 1.00 54.97 150 GLY A O 1
ATOM 1129 N N . ASP A 1 151 ? -3.188 -5.691 8.259 1.00 60.06 151 ASP A N 1
ATOM 1130 C CA . ASP A 1 151 ? -2.125 -5.367 9.244 1.00 60.06 151 ASP A CA 1
ATOM 1131 C C . ASP A 1 151 ? -0.823 -4.892 8.544 1.00 60.06 151 ASP A C 1
ATOM 1133 O O . ASP A 1 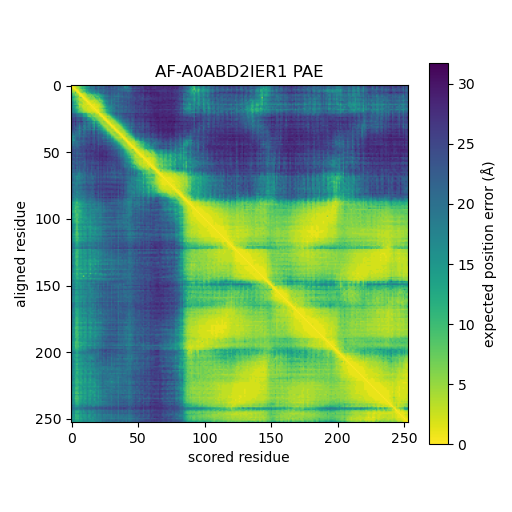151 ? -0.421 -5.403 7.495 1.00 60.06 151 ASP A O 1
ATOM 1137 N N . GLU A 1 152 ? -0.168 -3.878 9.114 1.00 62.66 152 GLU A N 1
ATOM 1138 C CA . GLU A 1 152 ? 1.042 -3.205 8.622 1.00 62.66 152 GLU A CA 1
ATOM 1139 C C . GLU A 1 152 ? 2.342 -3.964 8.980 1.00 62.66 152 GLU A C 1
ATOM 1141 O O . GLU A 1 152 ? 3.349 -3.828 8.275 1.00 62.66 152 GLU A O 1
ATOM 1146 N N . SER A 1 153 ? 2.341 -4.785 10.043 1.00 63.06 153 SER A N 1
ATOM 1147 C CA . SER A 1 153 ? 3.512 -5.549 10.527 1.00 63.06 153 SER A CA 1
ATOM 1148 C C . SER A 1 153 ? 4.091 -6.492 9.459 1.00 63.06 153 SER A C 1
ATOM 1150 O O . SER A 1 153 ? 5.309 -6.624 9.291 1.00 63.06 153 SER A O 1
ATOM 1152 N N . GLU A 1 154 ? 3.202 -7.091 8.683 1.00 66.81 154 GLU A N 1
ATOM 1153 C CA . GLU A 1 154 ? 3.448 -8.247 7.834 1.00 66.81 154 GLU A CA 1
ATOM 1154 C C . GLU A 1 154 ? 3.977 -7.882 6.440 1.00 66.81 154 GLU A C 1
ATOM 1156 O O . GLU A 1 154 ? 4.680 -8.669 5.797 1.00 66.81 154 GLU A O 1
ATOM 1161 N N . ILE A 1 155 ? 3.758 -6.633 6.014 1.00 65.62 155 ILE A N 1
ATOM 1162 C CA . ILE A 1 155 ? 4.383 -6.066 4.812 1.00 65.62 155 ILE A CA 1
ATOM 1163 C C . ILE A 1 155 ? 5.910 -6.198 4.913 1.00 65.62 155 ILE A C 1
ATOM 1165 O O . ILE A 1 155 ? 6.559 -6.595 3.947 1.00 65.62 155 ILE A O 1
ATOM 1169 N N . ASN A 1 156 ? 6.496 -5.959 6.094 1.00 69.50 156 ASN A N 1
ATOM 1170 C CA . ASN A 1 156 ? 7.942 -6.103 6.296 1.00 69.50 156 ASN A CA 1
ATOM 1171 C C . ASN A 1 156 ? 8.411 -7.558 6.107 1.00 69.50 156 ASN A C 1
ATOM 1173 O O . ASN A 1 156 ? 9.478 -7.792 5.538 1.00 69.50 156 ASN A O 1
ATOM 1177 N N . ARG A 1 157 ? 7.607 -8.547 6.526 1.00 72.62 157 ARG A N 1
ATOM 1178 C CA . ARG A 1 157 ? 7.950 -9.971 6.396 1.00 72.62 157 ARG A CA 1
ATOM 1179 C C . ARG A 1 157 ? 7.955 -10.419 4.935 1.00 72.62 157 ARG A C 1
ATOM 1181 O O . ARG A 1 157 ? 8.883 -11.108 4.511 1.00 72.62 157 ARG A O 1
ATOM 1188 N N . MET A 1 158 ? 6.975 -9.979 4.143 1.00 66.31 158 MET A N 1
ATOM 1189 C CA . MET A 1 158 ? 6.938 -10.276 2.703 1.00 66.31 158 MET A CA 1
ATOM 1190 C C . MET A 1 158 ? 8.147 -9.695 1.964 1.00 66.31 158 MET A C 1
ATOM 1192 O O . MET A 1 158 ? 8.735 -10.357 1.111 1.00 66.31 158 MET A O 1
ATOM 1196 N N . ILE A 1 159 ? 8.542 -8.471 2.310 1.00 68.94 159 ILE A N 1
ATOM 1197 C CA . ILE A 1 159 ? 9.669 -7.767 1.683 1.00 68.94 159 ILE A CA 1
ATOM 1198 C C . ILE A 1 159 ? 10.986 -8.489 1.943 1.00 68.94 159 ILE A C 1
ATOM 1200 O O . ILE A 1 159 ? 11.780 -8.685 1.016 1.00 68.94 159 ILE A O 1
ATOM 1204 N N . ASN A 1 160 ? 11.179 -8.936 3.183 1.00 78.94 160 ASN A N 1
ATOM 1205 C CA . ASN A 1 160 ? 12.357 -9.696 3.577 1.00 78.94 160 ASN A CA 1
ATOM 1206 C C . ASN A 1 160 ? 12.416 -11.043 2.845 1.00 78.94 160 ASN A C 1
ATOM 1208 O O . ASN A 1 160 ? 13.461 -11.398 2.301 1.00 78.94 160 ASN A O 1
ATOM 1212 N N . ASN A 1 161 ? 11.283 -11.740 2.715 1.00 76.56 161 ASN A N 1
ATOM 1213 C CA . ASN A 1 161 ? 11.210 -13.012 1.988 1.00 76.56 161 ASN A CA 1
ATOM 1214 C C . ASN A 1 161 ? 11.519 -12.883 0.485 1.00 76.56 161 ASN A C 1
ATOM 1216 O O . ASN A 1 161 ? 11.945 -13.853 -0.137 1.00 76.56 161 ASN A O 1
ATOM 1220 N N . MET A 1 162 ? 11.341 -11.699 -0.110 1.00 69.75 162 MET A N 1
ATOM 1221 C CA . MET A 1 162 ? 11.686 -11.442 -1.515 1.00 69.75 162 MET A CA 1
ATOM 1222 C C . MET A 1 162 ? 13.161 -11.055 -1.728 1.00 69.75 162 MET A C 1
ATOM 1224 O O . MET A 1 162 ? 13.580 -10.860 -2.870 1.00 69.75 162 MET A O 1
ATOM 1228 N N . GLY A 1 163 ? 13.961 -10.916 -0.661 1.00 77.31 163 GLY A N 1
ATOM 1229 C CA . GLY A 1 163 ? 15.351 -10.455 -0.756 1.00 77.31 163 GLY A CA 1
ATOM 1230 C C . GLY A 1 163 ? 15.471 -9.013 -1.268 1.00 77.31 163 GLY A C 1
ATOM 1231 O O . GLY A 1 163 ? 16.474 -8.648 -1.883 1.00 77.31 163 GLY A O 1
ATOM 1232 N N . LEU A 1 164 ? 14.427 -8.200 -1.062 1.00 75.00 164 LEU A N 1
ATOM 1233 C CA . LEU A 1 164 ? 14.338 -6.810 -1.526 1.00 75.00 164 LEU A CA 1
ATOM 1234 C C . LEU A 1 164 ? 14.568 -5.787 -0.404 1.00 75.00 164 LEU A C 1
ATOM 1236 O O . LEU A 1 164 ? 14.373 -4.594 -0.623 1.00 75.00 164 LEU A O 1
ATOM 1240 N N . GLU A 1 165 ? 15.002 -6.231 0.776 1.00 75.62 165 GLU A N 1
ATOM 1241 C CA . GLU A 1 165 ? 15.101 -5.411 1.989 1.00 75.62 165 GLU A CA 1
ATOM 1242 C C . GLU A 1 165 ? 15.872 -4.098 1.767 1.00 75.62 165 GLU A C 1
ATOM 1244 O O . GLU A 1 165 ? 15.377 -3.027 2.110 1.00 75.62 165 GLU A O 1
ATOM 1249 N N . GLY A 1 166 ? 17.032 -4.146 1.102 1.00 81.19 166 GLY A N 1
ATOM 1250 C CA . GLY A 1 166 ? 17.853 -2.957 0.838 1.00 81.19 166 GLY A CA 1
ATOM 1251 C C . GLY A 1 166 ? 17.161 -1.915 -0.057 1.00 81.19 166 GLY A C 1
ATOM 1252 O O . GLY A 1 166 ? 16.877 -0.807 0.408 1.00 81.19 166 GLY A O 1
ATOM 1253 N N . PRO A 1 167 ? 16.860 -2.240 -1.331 1.00 72.81 167 PRO A N 1
ATOM 1254 C CA . PRO A 1 167 ? 16.209 -1.310 -2.258 1.00 72.81 167 PRO A CA 1
ATOM 1255 C C . PRO A 1 167 ? 14.838 -0.823 -1.777 1.00 72.81 167 PRO A C 1
ATOM 1257 O O . PRO A 1 167 ? 14.450 0.317 -2.039 1.00 72.81 167 PRO A O 1
ATOM 1260 N N . MET A 1 168 ? 14.105 -1.676 -1.061 1.00 79.69 168 MET A N 1
ATOM 1261 C CA . MET A 1 168 ? 12.742 -1.385 -0.644 1.00 79.69 168 MET A CA 1
ATOM 1262 C C . MET A 1 168 ? 12.685 -0.555 0.634 1.00 79.69 168 MET A C 1
ATOM 1264 O O . MET A 1 168 ? 11.775 0.253 0.761 1.00 79.69 168 MET A O 1
ATOM 1268 N N . LYS A 1 169 ? 13.674 -0.641 1.535 1.00 84.06 169 LYS A N 1
ATOM 1269 C CA . LYS A 1 169 ? 13.704 0.166 2.766 1.00 84.06 169 LYS A CA 1
ATOM 1270 C C . LYS A 1 169 ? 13.631 1.668 2.488 1.00 84.06 169 LYS A C 1
ATOM 1272 O O . LYS A 1 169 ? 12.802 2.356 3.072 1.00 84.06 169 LYS A O 1
ATOM 1277 N N . SER A 1 170 ? 14.431 2.172 1.546 1.00 82.50 170 SER A N 1
ATOM 1278 C CA . SER A 1 170 ? 14.396 3.595 1.169 1.00 82.50 170 SER A CA 1
ATOM 1279 C C . SER A 1 170 ? 13.037 3.999 0.584 1.00 82.50 170 SER A C 1
ATOM 1281 O O . SER A 1 170 ? 12.507 5.060 0.920 1.00 82.50 170 SER A O 1
ATOM 1283 N N . LEU A 1 171 ? 12.443 3.126 -0.236 1.00 81.19 171 LEU A N 1
ATOM 1284 C CA . LEU A 1 171 ? 11.110 3.324 -0.798 1.00 81.19 171 LEU A CA 1
ATOM 1285 C C . LEU A 1 171 ? 10.026 3.310 0.290 1.00 81.19 171 LEU A C 1
ATOM 1287 O O . LEU A 1 171 ? 9.126 4.143 0.258 1.00 81.19 171 LEU A O 1
ATOM 1291 N N . MET A 1 172 ? 10.126 2.413 1.272 1.00 82.31 172 MET A N 1
ATOM 1292 C CA . MET A 1 172 ? 9.207 2.329 2.407 1.00 82.31 172 MET A CA 1
ATOM 1293 C C . MET A 1 172 ? 9.323 3.542 3.319 1.00 82.31 172 MET A C 1
ATOM 1295 O O . MET A 1 172 ? 8.304 4.075 3.737 1.00 82.31 172 MET A O 1
ATOM 1299 N N . ASP A 1 173 ? 10.532 4.007 3.619 1.00 86.38 173 ASP A N 1
ATOM 1300 C CA . ASP A 1 173 ? 10.737 5.166 4.489 1.00 86.38 173 ASP A CA 1
ATOM 1301 C C . ASP A 1 173 ? 10.192 6.448 3.842 1.00 86.38 173 ASP A C 1
ATOM 1303 O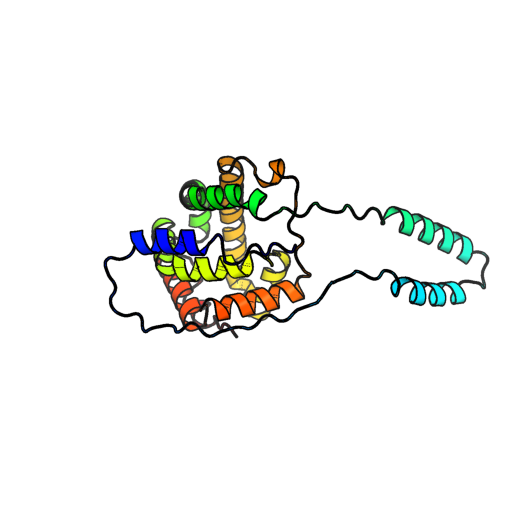 O . ASP A 1 173 ? 9.528 7.261 4.496 1.00 86.38 173 ASP A O 1
ATOM 1307 N N . ALA A 1 174 ? 10.409 6.610 2.536 1.00 85.56 174 ALA A N 1
ATOM 1308 C CA . ALA A 1 174 ? 9.817 7.693 1.757 1.00 85.56 174 ALA A CA 1
ATOM 1309 C C . ALA A 1 174 ? 8.285 7.534 1.640 1.00 85.56 174 ALA A C 1
ATOM 1311 O O . ALA A 1 174 ? 7.532 8.490 1.857 1.00 85.56 174 ALA A O 1
ATOM 1312 N N . GLY A 1 175 ? 7.817 6.306 1.405 1.00 85.44 175 GLY A N 1
ATOM 1313 C CA . GLY A 1 175 ? 6.406 5.932 1.354 1.00 85.44 175 GLY A CA 1
ATOM 1314 C C . GLY A 1 175 ? 5.667 6.207 2.662 1.00 85.44 175 GLY A C 1
ATOM 1315 O O . GLY A 1 175 ? 4.586 6.781 2.628 1.00 85.44 175 GLY A O 1
ATOM 1316 N N . LYS A 1 176 ? 6.268 5.918 3.822 1.00 89.31 176 LYS A N 1
ATOM 1317 C CA . LYS A 1 176 ? 5.704 6.189 5.156 1.00 89.31 176 LYS A CA 1
ATOM 1318 C C . LYS A 1 176 ? 5.413 7.669 5.366 1.00 89.31 176 LYS A C 1
ATOM 1320 O O . LYS A 1 176 ? 4.368 8.014 5.910 1.00 89.31 176 LYS A O 1
ATOM 1325 N N . LYS A 1 177 ? 6.297 8.563 4.908 1.00 91.06 177 LYS A N 1
ATOM 1326 C CA . LYS A 1 177 ? 6.071 10.017 4.995 1.00 91.06 177 LYS A CA 1
ATOM 1327 C C . LYS A 1 177 ? 4.919 10.457 4.093 1.00 91.06 177 LYS A C 1
ATOM 1329 O O . LYS A 1 177 ? 4.039 11.195 4.536 1.00 91.06 177 LYS A O 1
ATOM 1334 N N . ALA A 1 178 ? 4.904 9.982 2.848 1.00 89.31 178 ALA A N 1
ATOM 1335 C CA . ALA A 1 178 ? 3.845 10.289 1.889 1.00 89.31 178 ALA A CA 1
ATOM 1336 C C . ALA A 1 178 ? 2.480 9.754 2.352 1.00 89.31 178 ALA A C 1
ATOM 1338 O O . ALA A 1 178 ? 1.489 10.488 2.367 1.00 89.31 178 ALA A O 1
ATOM 1339 N N . PHE A 1 179 ? 2.444 8.506 2.814 1.00 88.56 179 PHE A N 1
ATOM 1340 C CA . PHE A 1 179 ? 1.264 7.859 3.370 1.00 88.56 179 PHE A CA 1
ATOM 1341 C C . PHE A 1 179 ? 0.801 8.537 4.658 1.00 88.56 179 PHE A C 1
ATOM 1343 O O . PHE A 1 179 ? -0.376 8.850 4.782 1.00 88.56 179 PHE A O 1
ATOM 1350 N N . GLY A 1 180 ? 1.711 8.855 5.581 1.00 92.06 180 GLY A N 1
ATOM 1351 C CA . GLY A 1 180 ? 1.387 9.567 6.817 1.00 92.06 180 GLY A CA 1
ATOM 1352 C C . GLY A 1 180 ? 0.755 10.935 6.554 1.00 92.06 180 GLY A C 1
ATOM 1353 O O . GLY A 1 180 ? -0.270 11.269 7.153 1.00 92.06 180 GLY A O 1
ATOM 1354 N N . CYS A 1 181 ? 1.302 11.701 5.603 1.00 95.31 181 CYS A N 1
ATOM 1355 C CA . CYS A 1 181 ? 0.696 12.953 5.153 1.00 95.31 181 CYS A CA 1
ATOM 1356 C C . CYS A 1 181 ? -0.699 12.720 4.553 1.00 95.31 181 CYS A C 1
ATOM 1358 O O . CYS A 1 181 ? -1.662 13.374 4.960 1.00 95.31 181 CYS A O 1
ATOM 1360 N N . THR A 1 182 ? -0.825 11.759 3.632 1.00 91.38 182 THR A N 1
ATOM 1361 C CA . THR A 1 182 ? -2.084 11.478 2.925 1.00 91.38 182 THR A CA 1
ATOM 1362 C C . THR A 1 182 ? -3.162 11.011 3.901 1.00 91.38 182 THR A C 1
ATOM 1364 O O . THR A 1 182 ? -4.261 11.556 3.901 1.00 91.38 182 THR A O 1
ATOM 1367 N N . ARG A 1 183 ? -2.834 10.094 4.818 1.00 91.38 183 ARG A N 1
ATOM 1368 C CA . ARG A 1 183 ? -3.716 9.621 5.893 1.00 91.38 183 ARG A CA 1
ATOM 1369 C C . ARG A 1 183 ? -4.155 10.764 6.800 1.00 91.38 183 ARG A C 1
ATOM 1371 O O . ARG A 1 183 ? -5.344 10.893 7.069 1.00 91.38 183 ARG A O 1
ATOM 1378 N N . LYS A 1 184 ? -3.236 11.634 7.235 1.00 94.38 184 LYS A N 1
ATOM 1379 C CA . LYS A 1 184 ? -3.579 12.807 8.058 1.00 94.38 184 LYS A CA 1
ATOM 1380 C C . LYS A 1 184 ? -4.513 13.767 7.315 1.00 94.38 184 LYS A C 1
ATOM 1382 O O . LYS A 1 184 ? -5.497 14.230 7.895 1.00 94.38 184 LYS A O 1
ATOM 1387 N N . CYS A 1 185 ? -4.232 14.042 6.042 1.00 96.00 185 CYS A N 1
ATOM 1388 C CA . CYS A 1 185 ? -5.082 14.870 5.191 1.00 96.00 185 CYS A CA 1
ATOM 1389 C C . CYS A 1 185 ? -6.481 14.269 5.045 1.00 96.00 185 CYS A C 1
ATOM 1391 O O . CYS A 1 185 ? -7.473 14.956 5.290 1.00 96.00 185 CYS A O 1
ATOM 1393 N N . MET A 1 186 ? -6.565 12.982 4.715 1.00 93.75 186 MET A N 1
ATOM 1394 C CA . MET A 1 186 ? -7.837 12.293 4.544 1.00 93.75 186 MET A CA 1
ATOM 1395 C C . MET A 1 186 ? -8.621 12.230 5.846 1.00 93.75 186 MET A C 1
ATOM 1397 O O . MET A 1 186 ? -9.793 12.569 5.847 1.00 93.75 186 MET A O 1
ATOM 1401 N N . ASN A 1 187 ? -7.985 11.897 6.972 1.00 91.44 187 ASN A N 1
ATOM 1402 C CA . ASN A 1 187 ? -8.643 11.914 8.279 1.00 91.44 187 ASN A CA 1
ATOM 1403 C C . ASN A 1 187 ? -9.212 13.300 8.595 1.00 91.44 187 ASN A C 1
ATOM 1405 O O . ASN A 1 187 ? -10.331 13.408 9.090 1.00 91.44 187 ASN A O 1
ATOM 1409 N N . THR A 1 188 ? -8.484 14.362 8.252 1.00 94.88 188 THR A N 1
ATOM 1410 C CA . THR A 1 188 ? -8.964 15.736 8.435 1.00 94.88 188 THR A CA 1
ATOM 1411 C C . THR A 1 188 ? -10.156 16.041 7.521 1.00 94.88 188 THR A C 1
ATOM 1413 O O . THR A 1 188 ? -11.176 16.539 7.991 1.00 94.88 188 THR A O 1
ATOM 1416 N N . LYS A 1 189 ? -10.068 15.714 6.226 1.00 94.25 189 LYS A N 1
ATOM 1417 C CA . LYS A 1 189 ? -11.109 16.031 5.232 1.00 94.25 189 LYS A CA 1
ATOM 1418 C C . LYS A 1 189 ? -12.343 15.127 5.310 1.00 94.25 189 LYS A C 1
ATOM 1420 O O . LYS A 1 189 ? -13.440 15.581 5.005 1.00 94.25 189 LYS A O 1
ATOM 1425 N N . ALA A 1 190 ? -12.188 13.882 5.748 1.00 92.44 190 ALA A N 1
ATOM 1426 C CA . ALA A 1 190 ? -13.277 12.931 5.953 1.00 92.44 190 ALA A CA 1
ATOM 1427 C C . ALA A 1 190 ? -14.019 13.154 7.285 1.00 92.44 190 ALA A C 1
ATOM 1429 O O . ALA A 1 190 ? -14.986 12.452 7.570 1.00 92.44 190 ALA A O 1
ATOM 1430 N N . GLY A 1 191 ? -13.609 14.141 8.095 1.00 91.56 191 GLY A N 1
ATOM 1431 C CA . GLY A 1 191 ? -14.286 14.493 9.346 1.00 91.56 191 GLY A CA 1
ATOM 1432 C C . GLY A 1 191 ? -13.907 13.602 10.529 1.00 91.56 191 GLY A C 1
ATOM 1433 O O . GLY A 1 191 ? -14.726 13.378 11.413 1.00 91.56 191 GLY A O 1
ATOM 1434 N N . ASN A 1 192 ? -12.673 13.089 10.553 1.00 90.44 192 ASN A N 1
ATOM 1435 C CA . ASN A 1 192 ? -12.145 12.211 11.599 1.00 90.44 192 ASN A CA 1
ATOM 1436 C C . ASN A 1 192 ? -13.034 10.986 11.868 1.00 90.44 192 ASN A C 1
ATOM 1438 O O . ASN A 1 192 ? -13.230 10.613 13.021 1.00 90.44 192 ASN A O 1
ATOM 1442 N N . CYS A 1 193 ? -13.552 10.360 10.809 1.00 86.62 193 CYS A N 1
ATOM 1443 C CA . CYS A 1 193 ? -14.458 9.212 10.874 1.00 86.62 193 CYS A CA 1
ATOM 1444 C C . CYS A 1 193 ? -14.072 8.147 11.914 1.00 86.62 193 CYS A C 1
ATOM 1446 O O . CYS A 1 193 ? -14.909 7.748 12.717 1.00 86.62 193 CYS A O 1
ATOM 1448 N N . GLU A 1 194 ? -12.793 7.768 11.962 1.00 83.19 194 GLU A N 1
ATOM 1449 C CA . GLU A 1 194 ? -12.235 6.820 12.938 1.00 83.19 194 GLU A CA 1
ATOM 1450 C C . GLU A 1 194 ? -12.505 7.241 14.399 1.00 83.19 194 GLU A C 1
ATOM 1452 O O . GLU A 1 194 ? -12.923 6.438 15.231 1.00 83.19 194 GLU A O 1
ATOM 1457 N N . LYS A 1 195 ? -12.351 8.535 14.709 1.00 86.69 195 LYS A N 1
ATOM 1458 C CA . LYS A 1 195 ? -12.602 9.084 16.052 1.00 86.69 195 LYS A CA 1
ATOM 1459 C C . LYS A 1 195 ? -14.090 9.197 16.367 1.00 86.69 195 LYS A C 1
ATOM 1461 O O . LYS A 1 195 ? -14.475 9.075 17.528 1.00 86.69 195 LYS A O 1
ATOM 1466 N N . THR A 1 196 ? -14.903 9.469 15.350 1.00 90.00 196 THR A N 1
ATOM 1467 C CA . THR A 1 196 ? -16.348 9.664 15.497 1.00 90.00 196 THR A CA 1
ATOM 1468 C C . THR A 1 196 ? -17.059 8.343 15.761 1.00 90.00 196 THR A C 1
ATOM 1470 O O . THR A 1 196 ? -17.883 8.272 16.669 1.00 90.00 196 THR A O 1
ATOM 1473 N N . LEU A 1 197 ? -16.711 7.292 15.014 1.00 88.75 197 LEU A N 1
ATOM 1474 C CA . LEU A 1 197 ? -17.378 5.996 15.119 1.00 88.75 197 LEU A CA 1
ATOM 1475 C C . LEU A 1 197 ? -16.904 5.169 16.330 1.00 88.75 197 LEU A C 1
ATOM 1477 O O . LEU A 1 197 ? -17.650 4.323 16.814 1.00 88.75 197 LEU A O 1
ATOM 1481 N N . LYS A 1 198 ? -15.701 5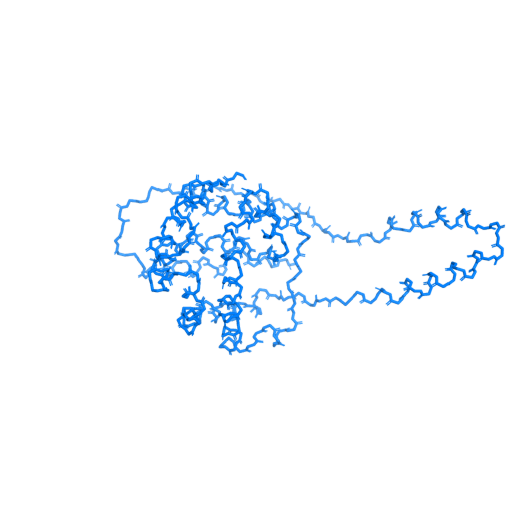.439 16.870 1.00 87.38 198 LYS A N 1
ATOM 1482 C CA . LYS A 1 198 ? -15.123 4.741 18.045 1.00 87.38 198 LYS A CA 1
ATOM 1483 C C . LYS A 1 198 ? -15.178 3.210 17.938 1.00 87.38 198 LYS A C 1
ATOM 1485 O O . LYS A 1 198 ? -15.327 2.511 18.942 1.00 87.38 198 LYS A O 1
ATOM 1490 N N . CYS A 1 199 ? -15.076 2.704 16.723 1.00 83.00 199 CYS A N 1
ATOM 1491 C CA . CYS A 1 199 ? -15.083 1.289 16.418 1.00 83.00 199 CYS A CA 1
ATOM 1492 C C . CYS A 1 199 ? -13.796 0.948 15.662 1.00 83.00 199 CYS A C 1
ATOM 1494 O O . CYS A 1 199 ? -13.208 1.806 15.000 1.00 83.00 199 CYS A O 1
ATOM 1496 N N . GLY A 1 200 ? -13.318 -0.277 15.845 1.00 68.75 200 GLY A N 1
ATOM 1497 C CA . GLY A 1 200 ? -12.105 -0.784 15.215 1.00 68.75 200 GLY A CA 1
ATOM 1498 C C . GLY A 1 200 ? -12.436 -1.946 14.296 1.00 68.75 200 GLY A C 1
ATOM 1499 O O . GLY A 1 200 ? -13.482 -2.577 14.433 1.00 68.75 200 GLY A O 1
ATOM 1500 N N . LEU A 1 201 ? -11.536 -2.208 13.358 1.00 66.94 201 LEU A N 1
ATOM 1501 C CA . LEU A 1 201 ? -11.564 -3.421 12.555 1.00 66.94 201 LEU A CA 1
ATOM 1502 C C . LEU A 1 201 ? -10.880 -4.522 13.375 1.00 66.94 201 LEU A C 1
ATOM 1504 O O . LEU A 1 201 ? -9.738 -4.342 13.799 1.00 66.94 201 LEU A O 1
ATOM 1508 N N . ASP A 1 202 ? -11.587 -5.617 13.657 1.00 68.50 202 ASP A N 1
ATOM 1509 C CA . ASP A 1 202 ? -10.964 -6.848 14.157 1.00 68.50 202 ASP A CA 1
ATOM 1510 C C . ASP A 1 202 ? -10.178 -7.476 13.011 1.00 68.50 202 ASP A C 1
ATOM 1512 O O . ASP A 1 202 ? -10.735 -8.142 12.136 1.00 68.50 202 ASP A O 1
ATOM 1516 N N . PHE A 1 203 ? -8.883 -7.182 12.958 1.00 69.06 203 PHE A N 1
ATOM 1517 C CA . PHE A 1 203 ? -8.015 -7.804 11.975 1.00 69.06 203 PHE A CA 1
ATOM 1518 C C . PHE A 1 203 ? -7.683 -9.226 12.433 1.00 69.06 203 PHE A C 1
ATOM 1520 O O . PHE A 1 203 ? -7.319 -9.431 13.594 1.00 69.06 203 PHE A O 1
ATOM 1527 N N . PRO A 1 204 ? -7.781 -10.228 11.543 1.00 70.94 204 PRO A N 1
ATOM 1528 C CA . PRO A 1 204 ? -7.322 -11.563 11.880 1.00 70.94 204 PRO A CA 1
ATOM 1529 C C . PRO A 1 204 ? -5.801 -11.565 12.094 1.00 70.94 204 PRO A C 1
ATOM 1531 O O . PRO A 1 204 ? -5.115 -10.666 11.606 1.00 70.94 204 PRO A O 1
ATOM 1534 N N . PRO A 1 205 ? -5.252 -12.598 12.758 1.00 73.25 205 PRO A N 1
ATOM 1535 C CA . PRO A 1 205 ? -3.812 -12.729 12.951 1.00 73.25 205 PRO A CA 1
ATOM 1536 C C . PRO A 1 205 ? -3.034 -12.623 11.629 1.00 73.25 205 PRO A C 1
ATOM 1538 O O . PRO A 1 205 ? -3.482 -13.141 10.601 1.00 73.25 205 PRO A O 1
ATOM 1541 N N . ASP A 1 206 ? -1.845 -12.018 11.676 1.00 73.69 206 ASP A N 1
ATOM 1542 C CA . ASP A 1 206 ? -1.007 -11.648 10.521 1.00 73.69 206 ASP A CA 1
ATOM 1543 C C . ASP A 1 206 ? -0.869 -12.767 9.477 1.00 73.69 206 ASP A C 1
ATOM 1545 O O . ASP A 1 206 ? -0.958 -12.548 8.268 1.00 73.69 206 ASP A O 1
ATOM 1549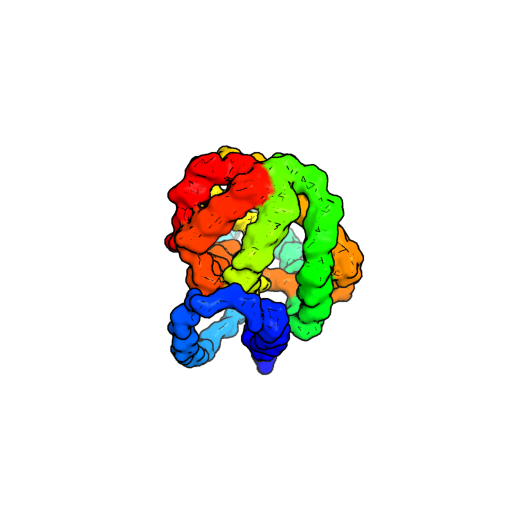 N N . ASN A 1 207 ? -0.696 -14.010 9.932 1.00 78.38 207 ASN A N 1
ATOM 1550 C CA . ASN A 1 207 ? -0.524 -15.164 9.055 1.00 78.38 207 ASN A CA 1
ATOM 1551 C C . ASN A 1 207 ? -1.781 -15.511 8.238 1.00 78.38 207 ASN A C 1
ATOM 1553 O O . ASN A 1 207 ? -1.650 -16.002 7.116 1.00 78.38 207 ASN A O 1
ATOM 1557 N N . VAL A 1 208 ? -2.974 -15.274 8.785 1.00 81.38 208 VAL A N 1
ATOM 1558 C CA . VAL A 1 208 ? -4.256 -15.489 8.102 1.00 81.38 208 VAL A CA 1
ATOM 1559 C C . VAL A 1 208 ? -4.509 -14.351 7.119 1.00 81.38 208 VAL A C 1
ATOM 1561 O O . VAL A 1 208 ? -4.827 -14.611 5.958 1.00 81.38 208 VAL A O 1
ATOM 1564 N N . ALA A 1 209 ? -4.273 -13.109 7.552 1.00 77.31 209 ALA A N 1
ATOM 1565 C CA . ALA A 1 209 ? -4.414 -11.916 6.723 1.00 77.31 209 ALA A CA 1
ATOM 1566 C C . ALA A 1 209 ? -3.614 -12.020 5.412 1.00 77.31 209 ALA A C 1
ATOM 1568 O O . ALA A 1 209 ? -4.140 -11.754 4.337 1.00 77.31 209 ALA A O 1
ATOM 1569 N N . VAL A 1 210 ? -2.370 -12.504 5.469 1.00 77.94 210 VAL A N 1
ATOM 1570 C CA . VAL A 1 210 ? -1.502 -12.671 4.285 1.00 77.94 210 VAL A CA 1
ATOM 1571 C C . VAL A 1 210 ? -2.058 -13.614 3.251 1.00 77.94 210 VAL A C 1
ATOM 1573 O O . VAL A 1 210 ? -2.044 -13.311 2.058 1.00 77.94 210 VAL A O 1
ATOM 1576 N N . GLN A 1 211 ? -2.454 -14.803 3.701 1.00 82.62 211 GLN A N 1
ATOM 1577 C CA . GLN A 1 211 ? -2.905 -15.849 2.794 1.00 82.62 211 GLN A CA 1
ATOM 1578 C C . GLN A 1 211 ? -4.175 -15.395 2.092 1.00 82.62 211 GLN A C 1
ATOM 1580 O O . GLN A 1 211 ? -4.337 -15.635 0.896 1.00 82.62 211 GLN A O 1
ATOM 1585 N N . GLU A 1 212 ? -5.023 -14.672 2.816 1.00 84.00 212 GLU A N 1
ATOM 1586 C CA . GLU A 1 212 ? -6.248 -14.134 2.266 1.00 84.00 212 GLU A CA 1
ATOM 1587 C C . GLU A 1 212 ? -5.984 -12.966 1.316 1.00 84.00 212 GLU A C 1
ATOM 1589 O O . GLU A 1 212 ? -6.435 -13.015 0.178 1.00 84.00 212 GLU A O 1
ATOM 1594 N N . VAL A 1 213 ? -5.135 -11.999 1.684 1.00 81.94 213 VAL A N 1
ATOM 1595 C CA . VAL A 1 213 ? -4.702 -10.904 0.791 1.00 81.94 213 VAL A CA 1
ATOM 1596 C C . VAL A 1 213 ? -4.094 -11.448 -0.503 1.00 81.94 213 VAL A C 1
ATOM 1598 O O . VAL A 1 213 ? -4.379 -10.938 -1.587 1.00 81.94 213 VAL A O 1
ATOM 1601 N N . LYS A 1 214 ? -3.292 -12.511 -0.421 1.00 85.06 214 LYS A N 1
ATOM 1602 C CA . LYS A 1 214 ? -2.685 -13.155 -1.588 1.00 85.06 214 LYS A CA 1
ATOM 1603 C C . LYS A 1 214 ? -3.728 -13.804 -2.500 1.00 85.06 214 LYS A C 1
ATOM 1605 O O . LYS A 1 214 ? -3.697 -13.575 -3.709 1.00 85.06 214 LYS A O 1
ATOM 1610 N N . LYS A 1 215 ? -4.656 -14.593 -1.946 1.00 88.88 215 LYS A N 1
ATOM 1611 C CA . LYS A 1 215 ? -5.773 -15.168 -2.718 1.00 88.88 215 LYS A CA 1
ATOM 1612 C C . LYS A 1 215 ? -6.618 -14.068 -3.348 1.00 88.88 215 LYS A C 1
ATOM 1614 O O . LYS A 1 215 ? -6.932 -14.133 -4.530 1.00 88.88 215 LYS A O 1
ATOM 1619 N N . CYS A 1 216 ? -6.906 -13.029 -2.577 1.00 86.75 216 CYS A N 1
ATOM 1620 C CA . CYS A 1 216 ? -7.641 -11.855 -3.002 1.00 86.75 216 CYS A CA 1
ATOM 1621 C C . CYS A 1 216 ? -7.003 -11.145 -4.189 1.00 86.75 216 CYS A C 1
ATOM 1623 O O . CYS A 1 216 ? -7.679 -10.872 -5.179 1.00 86.75 216 CYS A O 1
ATOM 1625 N N . ALA A 1 217 ? -5.700 -10.881 -4.111 1.00 86.69 217 ALA A N 1
ATOM 1626 C CA . ALA A 1 217 ? -4.933 -10.290 -5.195 1.00 86.69 217 ALA A CA 1
ATOM 1627 C C . ALA A 1 217 ? -5.030 -11.143 -6.469 1.00 86.69 217 ALA A C 1
ATOM 1629 O O . ALA A 1 217 ? -5.384 -10.628 -7.529 1.00 86.69 217 ALA A O 1
ATOM 1630 N N . LEU A 1 218 ? -4.797 -12.455 -6.364 1.00 90.50 218 LEU A N 1
ATOM 1631 C CA . LEU A 1 218 ? -4.873 -13.372 -7.504 1.00 90.50 218 LEU A CA 1
ATOM 1632 C C . LEU A 1 218 ? -6.280 -13.418 -8.121 1.00 90.50 218 LEU A C 1
ATOM 1634 O O . LEU A 1 218 ? -6.414 -13.268 -9.336 1.00 90.50 218 LEU A O 1
ATOM 1638 N N . ASN A 1 219 ? -7.319 -13.536 -7.294 1.00 91.19 219 ASN A N 1
ATOM 1639 C CA . ASN A 1 219 ? -8.721 -13.561 -7.726 1.00 91.19 219 ASN A CA 1
ATOM 1640 C C . ASN A 1 219 ? -9.165 -12.230 -8.350 1.00 91.19 219 ASN A C 1
ATOM 1642 O O . ASN A 1 219 ? -9.998 -12.208 -9.250 1.00 91.19 219 ASN A O 1
ATOM 1646 N N . SER A 1 220 ? -8.568 -11.122 -7.911 1.00 90.44 220 SER A N 1
ATOM 1647 C CA . SER A 1 220 ? -8.805 -9.778 -8.449 1.00 90.44 220 SER A CA 1
ATOM 1648 C C . SER A 1 220 ? -8.105 -9.530 -9.789 1.00 90.44 220 SER A C 1
ATOM 1650 O O . SER A 1 220 ? -8.262 -8.456 -10.370 1.00 90.44 220 SER A O 1
ATOM 1652 N N . GLY A 1 221 ? -7.326 -10.501 -10.279 1.00 91.81 221 GLY A N 1
ATOM 1653 C CA . GLY A 1 221 ? -6.544 -10.395 -11.506 1.00 91.81 221 GLY A CA 1
ATOM 1654 C C . GLY A 1 221 ? -5.149 -9.802 -11.304 1.00 91.81 221 GLY A C 1
ATOM 1655 O O . GLY A 1 221 ? -4.450 -9.574 -12.291 1.00 91.81 221 GLY A O 1
ATOM 1656 N N . LEU A 1 222 ? -4.692 -9.572 -10.068 1.00 92.06 222 LEU A N 1
ATOM 1657 C CA . LEU A 1 222 ? -3.332 -9.107 -9.775 1.00 92.06 222 LEU A CA 1
ATOM 1658 C C . LEU A 1 222 ? -2.340 -10.275 -9.882 1.00 92.06 222 LEU A C 1
ATOM 1660 O O . LEU A 1 222 ? -1.755 -10.740 -8.909 1.00 92.06 222 LEU A O 1
ATOM 1664 N N . ASN A 1 223 ? -2.171 -10.775 -11.102 1.00 92.62 223 ASN A N 1
ATOM 1665 C CA . ASN A 1 223 ? -1.172 -11.776 -11.442 1.00 92.62 223 ASN A CA 1
ATOM 1666 C C . ASN A 1 223 ? 0.208 -11.131 -11.669 1.00 92.62 223 ASN A C 1
ATOM 1668 O O . ASN A 1 223 ? 0.369 -9.908 -11.654 1.00 92.62 223 ASN A O 1
ATOM 1672 N N . THR A 1 224 ? 1.216 -11.966 -11.925 1.00 92.19 224 THR A N 1
ATOM 1673 C CA . THR A 1 224 ? 2.590 -11.507 -12.175 1.00 92.19 224 THR A CA 1
ATOM 1674 C C . THR A 1 224 ? 2.678 -10.483 -13.315 1.00 92.19 224 THR A C 1
ATOM 1676 O O . THR A 1 224 ? 3.376 -9.483 -13.166 1.00 92.19 224 THR A O 1
ATOM 1679 N N . ALA A 1 225 ? 1.956 -10.668 -14.425 1.00 94.00 225 ALA A N 1
ATOM 1680 C CA . ALA A 1 225 ? 2.008 -9.740 -15.557 1.00 94.00 225 ALA A CA 1
ATOM 1681 C C . ALA A 1 225 ? 1.441 -8.358 -15.192 1.00 94.00 225 ALA A C 1
ATOM 1683 O O . ALA A 1 225 ? 2.067 -7.336 -15.476 1.00 94.00 225 ALA A O 1
ATOM 1684 N N . ASN A 1 226 ? 0.307 -8.325 -14.492 1.00 92.75 226 ASN A N 1
ATOM 1685 C CA . ASN A 1 226 ? -0.332 -7.085 -14.058 1.00 92.75 226 ASN A CA 1
ATOM 1686 C C . ASN A 1 226 ? 0.474 -6.372 -12.963 1.00 92.75 226 ASN A C 1
ATOM 1688 O O . ASN A 1 226 ? 0.644 -5.1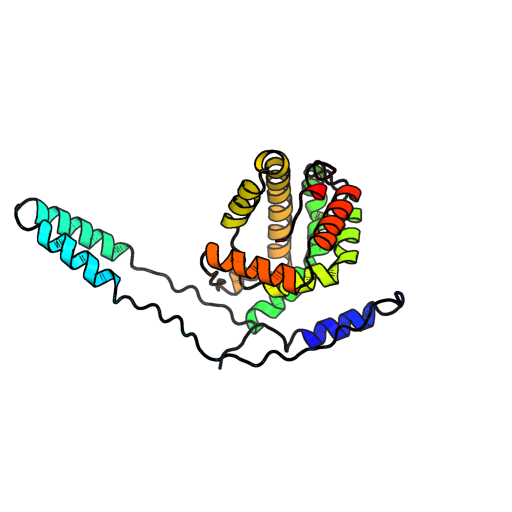54 -13.014 1.00 92.75 226 ASN A O 1
ATOM 1692 N N . ALA A 1 227 ? 1.065 -7.117 -12.027 1.00 91.56 227 ALA A N 1
ATOM 1693 C CA . ALA A 1 227 ? 1.973 -6.555 -11.030 1.00 91.56 227 ALA A CA 1
ATOM 1694 C C . ALA A 1 227 ? 3.230 -5.942 -11.681 1.00 91.56 227 ALA A C 1
ATOM 1696 O O . ALA A 1 227 ? 3.668 -4.850 -11.311 1.00 91.56 227 ALA A O 1
ATOM 1697 N N . GLN A 1 228 ? 3.784 -6.598 -12.705 1.00 92.50 228 GLN A N 1
ATOM 1698 C CA . GLN A 1 228 ? 4.899 -6.061 -13.485 1.00 92.50 228 GLN A CA 1
ATOM 1699 C C . GLN A 1 228 ? 4.499 -4.828 -14.304 1.00 92.50 228 GLN A C 1
ATOM 1701 O O . GLN A 1 228 ? 5.289 -3.887 -14.398 1.00 92.50 228 GLN A O 1
ATOM 1706 N N . ALA A 1 229 ? 3.292 -4.801 -14.876 1.00 92.94 229 ALA A N 1
ATOM 1707 C CA . ALA A 1 229 ? 2.764 -3.641 -15.592 1.00 92.94 229 ALA A CA 1
ATOM 1708 C C . ALA A 1 229 ? 2.615 -2.428 -14.660 1.00 92.94 229 ALA A C 1
ATOM 1710 O O . ALA A 1 229 ? 3.123 -1.352 -14.978 1.00 92.94 229 ALA A O 1
ATOM 1711 N N . LEU A 1 230 ? 2.031 -2.623 -13.473 1.00 91.69 230 LEU A N 1
ATOM 1712 C CA . LEU A 1 230 ? 1.947 -1.602 -12.424 1.00 91.69 230 LEU A CA 1
ATOM 1713 C C . LEU A 1 230 ? 3.333 -1.094 -12.011 1.00 91.69 230 LEU A C 1
ATOM 1715 O O . LEU A 1 230 ? 3.549 0.113 -11.921 1.00 91.69 230 LEU A O 1
ATOM 1719 N N . CYS A 1 231 ? 4.295 -1.998 -11.820 1.00 93.19 231 CYS A N 1
ATOM 1720 C CA . CYS A 1 231 ? 5.657 -1.623 -11.448 1.00 93.19 231 CYS A CA 1
ATOM 1721 C C . CYS A 1 231 ? 6.350 -0.788 -12.538 1.00 93.19 231 CYS A C 1
ATOM 1723 O O . CYS A 1 231 ? 6.923 0.265 -12.248 1.00 93.19 231 CYS A O 1
ATOM 1725 N N . LYS A 1 232 ? 6.253 -1.207 -13.808 1.00 94.19 232 LYS A N 1
ATOM 1726 C CA . LYS A 1 232 ? 6.788 -0.450 -14.955 1.00 94.19 232 LYS A CA 1
ATOM 1727 C C . LYS A 1 232 ? 6.145 0.930 -15.057 1.00 94.19 232 LYS A C 1
ATOM 1729 O O . LYS A 1 232 ? 6.835 1.914 -15.300 1.00 94.19 232 LYS A O 1
ATOM 1734 N N . CYS A 1 233 ? 4.841 0.999 -14.832 1.00 94.12 233 CYS A N 1
ATOM 1735 C CA . CYS A 1 233 ? 4.069 2.228 -14.865 1.00 94.12 233 CYS A CA 1
ATOM 1736 C C . CYS A 1 233 ? 4.488 3.201 -13.744 1.00 94.12 233 CYS A C 1
ATOM 1738 O O . CYS A 1 233 ? 4.778 4.367 -14.015 1.00 94.12 233 CYS A O 1
ATOM 1740 N N . ALA A 1 234 ? 4.667 2.715 -12.511 1.00 91.38 234 ALA A N 1
ATOM 1741 C CA . ALA A 1 234 ? 5.216 3.507 -11.408 1.00 91.38 234 ALA A CA 1
ATOM 1742 C C . ALA A 1 234 ? 6.656 3.977 -11.686 1.00 91.38 234 ALA A C 1
ATOM 1744 O O . ALA A 1 234 ? 7.012 5.123 -11.409 1.00 91.38 234 ALA A O 1
ATOM 1745 N N . SER A 1 235 ? 7.483 3.126 -12.293 1.00 92.94 235 SER A N 1
ATOM 1746 C CA . SER A 1 235 ? 8.830 3.519 -12.703 1.00 92.94 235 SER A CA 1
ATOM 1747 C C . SER A 1 235 ? 8.826 4.582 -13.802 1.00 92.94 235 SER A C 1
ATOM 1749 O O . SER A 1 235 ? 9.666 5.477 -13.765 1.00 92.94 235 SER A O 1
ATOM 1751 N N . ALA A 1 236 ? 7.908 4.507 -14.768 1.00 93.31 236 ALA A N 1
ATOM 1752 C CA . ALA A 1 236 ? 7.743 5.523 -15.809 1.00 93.31 236 ALA A CA 1
ATOM 1753 C C . ALA A 1 236 ? 7.249 6.858 -15.229 1.00 93.31 236 ALA A C 1
ATOM 1755 O O . ALA A 1 236 ? 7.604 7.928 -15.724 1.00 93.31 236 ALA A O 1
ATOM 1756 N N . ALA A 1 237 ? 6.503 6.801 -14.124 1.00 92.06 237 ALA A N 1
ATOM 1757 C CA . ALA A 1 237 ? 6.173 7.961 -13.310 1.00 92.06 237 ALA A CA 1
ATOM 1758 C C . ALA A 1 237 ? 7.366 8.489 -12.490 1.00 92.06 237 ALA A C 1
ATOM 1760 O O . ALA A 1 237 ? 7.196 9.423 -11.725 1.00 92.06 237 ALA A O 1
ATOM 1761 N N . GLY A 1 238 ? 8.575 7.941 -12.631 1.00 90.56 238 GLY A N 1
ATOM 1762 C CA . GLY A 1 238 ? 9.789 8.463 -11.995 1.00 90.56 238 GLY A CA 1
ATOM 1763 C C . GLY A 1 238 ? 10.104 7.871 -10.623 1.00 90.56 238 GLY A C 1
ATOM 1764 O O . GLY A 1 238 ? 11.110 8.248 -10.024 1.00 90.56 238 GLY A O 1
ATOM 1765 N N . VAL A 1 239 ? 9.305 6.921 -10.121 1.00 90.00 239 VAL A N 1
ATOM 1766 C CA . VAL A 1 239 ? 9.620 6.247 -8.855 1.00 90.00 239 VAL A CA 1
ATOM 1767 C C . VAL A 1 239 ? 10.984 5.564 -8.972 1.00 90.00 239 VAL A C 1
ATOM 1769 O O . VAL A 1 239 ? 11.198 4.668 -9.796 1.00 90.00 239 VAL A O 1
ATOM 1772 N N . LYS A 1 240 ? 11.929 6.023 -8.151 1.00 86.94 240 LYS A N 1
ATOM 1773 C CA . LYS A 1 240 ? 13.327 5.596 -8.216 1.00 86.94 240 LYS A CA 1
ATOM 1774 C C . LYS A 1 240 ? 13.478 4.173 -7.683 1.00 86.94 240 LYS A C 1
ATOM 1776 O O . LYS A 1 240 ? 12.687 3.707 -6.870 1.00 86.94 240 LYS A O 1
ATOM 1781 N N . ASN A 1 241 ? 14.533 3.493 -8.130 1.00 84.44 241 ASN A N 1
ATOM 1782 C CA . ASN A 1 241 ? 14.940 2.155 -7.677 1.00 84.44 241 ASN A CA 1
ATOM 1783 C C . ASN A 1 241 ? 13.991 0.993 -8.034 1.00 84.44 241 ASN A C 1
ATOM 1785 O O . ASN A 1 241 ? 14.274 -0.140 -7.653 1.00 84.44 241 ASN A O 1
ATOM 1789 N N . LEU A 1 242 ? 12.911 1.221 -8.793 1.00 83.75 242 LEU A N 1
ATOM 1790 C CA . LEU A 1 242 ? 12.017 0.139 -9.234 1.00 83.75 242 LEU A CA 1
ATOM 1791 C C . LEU A 1 242 ? 12.581 -0.675 -10.406 1.00 83.75 242 LEU A C 1
ATOM 1793 O O . LEU A 1 242 ? 12.469 -1.903 -10.427 1.00 83.75 242 LEU A O 1
ATOM 1797 N N . THR A 1 243 ? 13.214 -0.023 -11.377 1.00 77.44 243 THR A N 1
ATOM 1798 C CA . THR A 1 243 ? 13.592 -0.676 -12.641 1.00 77.44 243 THR A CA 1
ATOM 1799 C C . THR A 1 243 ? 15.095 -0.596 -12.877 1.00 77.44 243 THR A C 1
ATOM 1801 O O . THR A 1 243 ? 15.677 0.459 -12.621 1.00 77.44 243 THR A O 1
ATOM 1804 N N . PRO A 1 244 ? 15.742 -1.670 -13.382 1.00 77.62 244 PRO A N 1
ATOM 1805 C CA . PRO A 1 244 ? 15.219 -3.022 -13.660 1.00 77.62 244 PRO A CA 1
ATOM 1806 C C . PRO A 1 244 ? 15.224 -3.979 -12.451 1.00 77.62 244 PRO A C 1
ATOM 1808 O O . PRO A 1 244 ? 14.680 -5.078 -12.538 1.00 77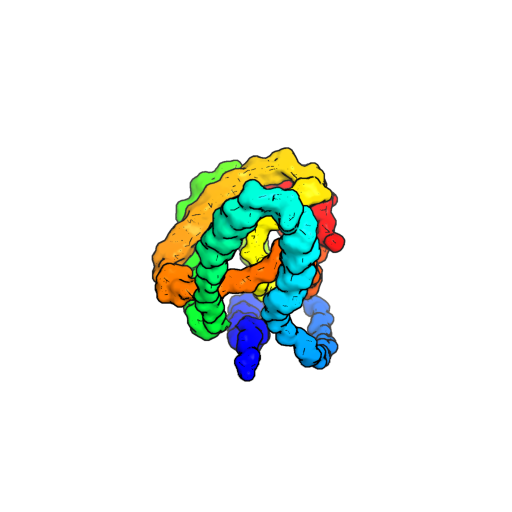.62 244 PRO A O 1
ATOM 1811 N N . ALA A 1 245 ? 15.823 -3.579 -11.327 1.00 81.00 245 ALA A N 1
ATOM 1812 C CA . ALA A 1 245 ? 16.151 -4.485 -10.226 1.00 81.00 245 ALA A CA 1
ATOM 1813 C C . ALA A 1 245 ? 14.939 -5.104 -9.504 1.00 81.00 245 ALA A C 1
ATOM 1815 O O . ALA A 1 245 ? 15.034 -6.252 -9.067 1.00 81.00 245 ALA A O 1
ATOM 1816 N N . ILE A 1 246 ? 13.825 -4.371 -9.378 1.00 86.81 246 ILE A N 1
ATOM 1817 C CA . ILE A 1 246 ? 12.641 -4.812 -8.624 1.00 86.81 246 ILE A CA 1
ATOM 1818 C C . ILE A 1 246 ? 11.560 -5.315 -9.577 1.00 86.81 246 ILE A C 1
ATOM 1820 O O . ILE A 1 246 ? 11.116 -6.451 -9.434 1.00 86.81 246 ILE A O 1
ATOM 1824 N N . CYS A 1 247 ? 11.179 -4.531 -10.593 1.00 89.44 247 CYS A N 1
ATOM 1825 C CA . CYS A 1 247 ? 10.047 -4.879 -11.458 1.00 89.44 247 CYS A CA 1
ATOM 1826 C C . CYS A 1 247 ? 10.204 -6.224 -12.176 1.00 89.44 247 CYS A C 1
ATOM 1828 O O . CYS A 1 247 ? 9.218 -6.930 -12.343 1.00 89.44 247 CYS A O 1
ATOM 1830 N N . ALA A 1 248 ? 11.421 -6.620 -12.563 1.00 89.75 248 ALA A N 1
ATOM 1831 C CA . ALA A 1 248 ? 11.652 -7.921 -13.196 1.00 89.75 248 ALA A CA 1
ATOM 1832 C C . ALA A 1 248 ? 11.553 -9.108 -12.215 1.00 89.75 248 ALA A C 1
ATOM 1834 O O . ALA A 1 248 ? 11.350 -10.244 -12.638 1.00 89.75 248 ALA A O 1
ATOM 1835 N N . LYS A 1 249 ? 11.706 -8.856 -10.909 1.00 87.69 249 LYS A N 1
ATOM 1836 C CA . LYS A 1 249 ? 11.699 -9.882 -9.857 1.00 87.69 249 LYS A CA 1
ATOM 1837 C C . LYS A 1 249 ? 10.330 -10.089 -9.217 1.00 87.69 249 LYS A C 1
ATOM 1839 O O . LYS A 1 249 ? 10.148 -11.093 -8.534 1.00 87.69 249 LYS A O 1
ATOM 1844 N N . VAL A 1 250 ? 9.380 -9.178 -9.434 1.00 86.81 250 VAL A N 1
ATOM 1845 C CA . VAL A 1 250 ? 8.017 -9.317 -8.911 1.00 86.81 250 VAL A CA 1
ATOM 1846 C C . VAL A 1 250 ? 7.382 -10.574 -9.500 1.00 86.81 250 VAL A C 1
ATOM 1848 O O . VAL A 1 250 ? 7.201 -10.678 -10.716 1.00 86.81 250 VAL A O 1
ATOM 1851 N N . LYS A 1 251 ? 7.056 -11.522 -8.619 1.00 87.38 251 LYS A N 1
ATOM 1852 C CA . LYS A 1 251 ? 6.319 -12.750 -8.915 1.00 87.38 251 LYS A CA 1
ATOM 1853 C C . LYS A 1 251 ? 5.198 -12.878 -7.894 1.00 87.38 251 LYS A C 1
ATOM 1855 O O . LYS A 1 251 ? 5.464 -12.943 -6.699 1.00 87.38 251 LYS A O 1
ATOM 1860 N N . VAL A 1 252 ? 3.960 -12.894 -8.375 1.00 83.75 252 VAL A N 1
ATOM 1861 C CA . VAL A 1 252 ? 2.793 -13.199 -7.544 1.00 83.75 252 VAL A CA 1
ATOM 1862 C C . VAL A 1 252 ? 2.559 -14.700 -7.674 1.00 83.75 252 VAL A C 1
ATOM 1864 O O . VAL A 1 252 ? 2.095 -15.166 -8.714 1.00 83.75 252 VAL A O 1
ATOM 1867 N N . THR A 1 253 ? 2.972 -15.444 -6.652 1.00 78.75 253 THR A N 1
ATOM 1868 C CA . THR A 1 253 ? 2.804 -16.900 -6.513 1.00 78.75 253 THR A CA 1
ATOM 1869 C C . THR A 1 253 ? 2.167 -17.191 -5.192 1.00 78.75 253 THR A C 1
ATOM 1871 O O . THR A 1 253 ? 2.566 -16.495 -4.228 1.00 78.75 253 THR A O 1
#

Sequence (253 aa):
MNFDCSLDSVNRLDDEYRAKIGQGSSNLSSFSASDQAASPNSFIQFCPSQLIRNIHIVIKMLSSSACCTLLAALISATFFAMASAQTVKQCLCSEIQPCSEKYMNTWKTCMQQCKGHFSSVGGDVEKLGHCLDSNSALLQSTIRCTQSHGDESEINRMINNMGLEGPMKSLMDAGKKAFGCTRKCMNTKAGNCEKTLKCGLDFPPDNVAVQEVKKCALNSGLNTANAQALCKCASAAGVKNLTPAICAKVKVT

Foldseek 3Di:
DDDDLDDDVCVVVVVVVCVVPPDDDPDDDDDDDDDDDDDDDDDPDPDPPVVVVVVVVVVVVQPPDPVSVVVVVVVVVVVVVPPCPPPFAADDSVLCVLLVVLLVVCLLVQLVVLVVLVVQLQFDSVLLVVLCVVCVQLVVQLCSQLVQADDPVCVQVVCVVLVNCVLVVSVVVSVCSSVVSSVVSSCVRSVVSCVVRSGDRPHDPSVVSVVSSLVSSVVSVVALVVQLSSLVSRVVRRRPSSPPPPSVSDGSD

Radius of gyration: 23.95 Å; Cα contacts (8 Å, |Δi|>4): 173; chains: 1; bounding box: 46×48×79 Å

Secondary structure (DSSP, 8-state):
----SSSHHHHHHHHHHHHHH-SS-----------------------GGGHHHHHHHHHHHSTT-HHHHHHHHHHHHHHHHT-----PPBPPHHHHHHHHHHHHHHHHHHHHHTHHHHGGGT--HHHHHHHHHHTHHHHHHHHHHHTT---SHHHHHHHHHTT-HHHHHHHHHHHHHHHHHHHHHHHHHTT-HHHHH--B--PPPHHHHHHHHHHHHHHTT--HHHHHHHHHHHHHTT-TT-TTTTTTT----

Mean predicted aligned error: 14.01 Å

Organism: NCBI:txid157864

Solvent-accessible surface area (backbone atoms only — not comparable to full-atom values): 14930 Å² total; per-residue (Å²): 138,86,82,70,88,69,60,80,82,49,57,63,52,52,54,59,49,50,69,73,64,74,80,86,78,97,82,73,84,85,81,77,90,74,91,79,82,87,81,87,87,81,85,86,73,86,70,78,75,67,67,57,63,61,52,57,60,59,57,67,75,47,74,87,46,88,69,41,58,60,54,50,51,54,52,52,58,55,56,64,70,67,67,73,75,75,81,69,45,68,66,53,57,81,72,45,46,68,39,53,55,38,39,65,72,36,43,67,61,22,49,63,74,28,37,78,37,36,49,71,37,44,28,42,63,66,48,36,48,53,46,47,60,78,39,37,69,50,51,49,42,27,48,68,54,33,73,71,34,82,67,77,76,51,58,58,54,57,39,50,75,67,74,39,50,74,74,43,47,61,48,47,59,28,43,50,51,27,47,51,45,26,51,53,43,30,38,59,74,42,67,37,44,66,73,72,68,65,39,44,84,83,60,59,60,66,76,58,20,50,57,49,40,51,51,26,27,48,76,35,60,49,34,36,67,52,51,29,50,52,40,52,39,40,32,74,15,37,29,60,78,33,72,70,79,41,36,77,66,57,70,64,126

pLDDT: mean 71.69, std 21.07, range [25.28, 96.0]